Protein AF-A0A645A757-F1 (afdb_monomer)

Foldseek 3Di:
DVVVLVVLVDPVLVVVLVVLLVVLPPPDADPPVVLVVCLQCVLVVLLVLLVVLVVLVVCVVVVVCVVNPQPDDDPVVVVVLNVLSNVLSVLSVVLNVCSNVLALSSLSSVVVSLVSVLVSVVVCVVVVSDDDVVSVVVSVVSSSSSSSSNVSHPNPCPVVVVVVVVVVVVVVVVVVVVPD

Organism: NCBI:txid1076179

Radius of gyration: 20.51 Å; Cα contacts (8 Å, |Δi|>4): 129; chains: 1; bounding box: 44×31×76 Å

Secondary structure (DSSP, 8-state):
-HHHHHHTTSHHHHHHHHHHHHHTTTSPPPPHHHHHHHHHHHHHHHHHHHHHHHHHHHHHHTT-TTTS------HHHHHHHHHHHHHHHHHHHHHHHHHHTT-HHHHHHHHHHHHHHHHHHHHHHHTTSS-HHHHHHHHHHHHHHHHHHGGGS-TTTHHHHHHHHHHHHHHHHHHHTT--

Mean predicted aligned error: 11.24 Å

Nearest PDB structures (foldseek):
  6wwz-assembly1_R  TM=2.623E-01  e=1.150E+00  Homo sapiens
  1few-assembly1_A  TM=1.605E-01  e=4.567E+00  Homo sapiens

pLDDT: mean 76.29, std 15.61, range [36.19, 92.5]

Structure (mmCIF, N/CA/C/O backbone):
data_AF-A0A645A757-F1
#
_entry.id   AF-A0A645A757-F1
#
loop_
_atom_site.group_PDB
_atom_site.id
_atom_site.type_symbol
_atom_site.label_atom_id
_atom_site.label_alt_id
_atom_site.label_comp_id
_atom_site.label_asym_id
_atom_site.label_entity_id
_atom_site.label_seq_id
_atom_site.pdbx_PDB_ins_code
_atom_site.Cartn_x
_atom_site.Cartn_y
_atom_site.Cartn_z
_atom_site.occupancy
_atom_site.B_iso_or_equiv
_atom_site.auth_seq_id
_atom_site.auth_comp_id
_atom_site.auth_asym_id
_atom_site.auth_atom_id
_atom_site.pdbx_PDB_model_num
ATOM 1 N N . MET A 1 1 ? 11.118 2.054 12.828 1.00 61.78 1 MET A N 1
ATOM 2 C CA . MET A 1 1 ? 9.722 1.895 12.356 1.00 61.78 1 MET A CA 1
ATOM 3 C C . MET A 1 1 ? 8.737 2.876 13.000 1.00 61.78 1 MET A C 1
ATOM 5 O O . MET A 1 1 ? 8.127 3.644 12.274 1.00 61.78 1 MET A O 1
ATOM 9 N N . GLN A 1 2 ? 8.590 2.925 14.333 1.00 64.94 2 GLN A N 1
ATOM 10 C CA . GLN A 1 2 ? 7.502 3.688 14.987 1.00 64.94 2 GLN A CA 1
ATOM 11 C C . GLN A 1 2 ? 7.447 5.196 14.660 1.00 64.94 2 GLN A C 1
ATOM 13 O O . GLN A 1 2 ? 6.362 5.736 14.468 1.00 64.94 2 GLN A O 1
ATOM 18 N N . LYS A 1 3 ? 8.596 5.883 14.539 1.00 72.62 3 LYS A N 1
ATOM 19 C CA . LYS A 1 3 ? 8.640 7.304 14.126 1.00 72.62 3 LYS A CA 1
ATOM 20 C C . LYS A 1 3 ? 8.125 7.523 12.696 1.00 72.62 3 LYS A C 1
ATOM 22 O O . LYS A 1 3 ? 7.482 8.530 12.429 1.00 72.62 3 LYS A O 1
ATOM 27 N N . LEU A 1 4 ? 8.386 6.564 11.809 1.00 71.94 4 LEU A N 1
ATOM 28 C CA . LEU A 1 4 ? 7.982 6.589 10.402 1.00 71.94 4 LEU A CA 1
ATOM 29 C C . LEU A 1 4 ? 6.476 6.306 10.279 1.00 71.94 4 LEU A C 1
ATOM 31 O O . LEU A 1 4 ? 5.767 7.006 9.573 1.00 71.94 4 LEU A O 1
ATOM 35 N N . LEU A 1 5 ? 5.955 5.379 11.085 1.00 72.25 5 LEU A N 1
ATOM 36 C CA . LEU A 1 5 ? 4.516 5.131 11.202 1.00 72.25 5 LEU A CA 1
ATOM 37 C C . LEU A 1 5 ? 3.745 6.331 11.778 1.00 72.25 5 LEU A C 1
ATOM 39 O O . LEU A 1 5 ? 2.636 6.629 11.343 1.00 72.25 5 LEU A O 1
ATOM 43 N N . ALA A 1 6 ? 4.336 7.055 12.734 1.00 73.44 6 ALA A N 1
ATOM 44 C CA . ALA A 1 6 ? 3.710 8.235 13.329 1.00 73.44 6 ALA A CA 1
ATOM 45 C C . ALA A 1 6 ? 3.499 9.371 12.313 1.00 73.44 6 ALA A C 1
ATOM 47 O O . ALA A 1 6 ? 2.518 10.109 12.429 1.00 73.44 6 ALA A O 1
ATOM 48 N N . PHE A 1 7 ? 4.363 9.483 11.298 1.00 79.88 7 PHE A N 1
ATOM 49 C CA . PHE A 1 7 ? 4.175 10.422 10.190 1.00 79.88 7 PHE A CA 1
ATOM 50 C C . PHE A 1 7 ? 2.838 10.187 9.474 1.00 79.88 7 PHE A C 1
ATOM 52 O O . PHE A 1 7 ? 2.105 11.139 9.219 1.00 79.88 7 PHE A O 1
ATOM 59 N N . PHE A 1 8 ? 2.447 8.924 9.274 1.00 75.88 8 PHE A N 1
ATOM 60 C CA . PHE A 1 8 ? 1.196 8.585 8.590 1.00 75.88 8 PHE A CA 1
ATOM 61 C C . PHE A 1 8 ? -0.074 8.895 9.390 1.00 75.88 8 PHE A C 1
ATOM 63 O O . PHE A 1 8 ? -1.173 8.873 8.850 1.00 75.88 8 PHE A O 1
ATOM 70 N N . THR A 1 9 ? 0.059 9.250 10.669 1.00 75.75 9 THR A N 1
ATOM 71 C CA . THR A 1 9 ? -1.076 9.666 11.513 1.00 75.75 9 THR A CA 1
ATOM 72 C C . THR A 1 9 ? -1.290 11.175 11.558 1.00 75.75 9 THR A C 1
ATOM 74 O O . THR A 1 9 ? -2.121 11.646 12.337 1.00 75.75 9 THR A O 1
ATOM 77 N N . GLN A 1 10 ? -0.560 11.948 10.749 1.00 84.25 10 GLN A N 1
ATOM 78 C CA . GLN A 1 10 ? -0.760 13.391 10.653 1.00 84.25 10 GLN A CA 1
ATOM 79 C C . GLN A 1 10 ? -2.184 13.748 10.214 1.00 84.25 10 GLN A C 1
ATOM 81 O O . GLN A 1 10 ? -2.844 13.016 9.477 1.00 84.25 10 GLN A O 1
ATOM 86 N N . LYS A 1 11 ? -2.650 14.918 10.665 1.00 82.00 11 LYS A N 1
ATOM 87 C CA . LYS A 1 11 ? -4.005 15.412 10.395 1.00 82.00 11 LYS A CA 1
ATOM 88 C C . LYS A 1 11 ? -4.308 15.491 8.892 1.00 82.00 11 LYS A C 1
ATOM 90 O O . LYS A 1 11 ? -5.403 15.128 8.489 1.00 82.00 11 LYS A O 1
ATOM 95 N N . SER A 1 12 ? -3.324 15.867 8.075 1.00 83.69 12 SER A N 1
ATOM 96 C CA . SER A 1 12 ? -3.430 15.911 6.610 1.00 83.69 12 SER A CA 1
ATOM 97 C C . SER A 1 12 ? -3.855 14.571 6.002 1.00 83.69 12 SER A C 1
ATOM 99 O O . SER A 1 12 ? -4.760 14.532 5.178 1.00 83.69 12 SER A O 1
ATOM 101 N N . ILE A 1 13 ? -3.252 13.465 6.443 1.00 83.56 13 ILE A N 1
ATOM 102 C CA . ILE A 1 13 ? -3.552 12.120 5.931 1.00 83.56 13 ILE A CA 1
ATOM 103 C C . ILE A 1 13 ? -4.926 11.655 6.414 1.00 83.56 13 ILE A C 1
ATOM 105 O O . ILE A 1 13 ? -5.677 11.041 5.658 1.00 83.56 13 ILE A O 1
ATOM 109 N N . GLN A 1 14 ? -5.293 11.994 7.651 1.00 83.81 14 GLN A N 1
ATOM 110 C CA . GLN A 1 14 ? -6.629 11.706 8.174 1.00 83.81 14 GLN A CA 1
ATOM 111 C C . GLN A 1 14 ? -7.711 12.468 7.400 1.00 83.81 14 GLN A C 1
ATOM 113 O O . GLN A 1 14 ? -8.725 11.879 7.030 1.00 83.81 14 GLN A O 1
ATOM 118 N N . ASP A 1 15 ? -7.496 13.752 7.124 1.00 84.62 15 ASP A N 1
ATOM 119 C CA . ASP A 1 15 ? -8.437 14.578 6.368 1.00 84.62 15 ASP A CA 1
ATOM 120 C C . ASP A 1 15 ? -8.549 14.086 4.915 1.00 84.62 15 ASP A C 1
ATOM 122 O O . ASP A 1 15 ? -9.664 13.916 4.418 1.00 84.62 15 ASP A O 1
ATOM 126 N N . LEU A 1 16 ? -7.424 13.721 4.286 1.00 84.81 16 LEU A N 1
ATOM 127 C CA . LEU A 1 16 ? -7.401 13.096 2.960 1.00 84.81 16 LEU A CA 1
ATOM 128 C C . LEU A 1 16 ? -8.195 11.782 2.944 1.00 84.81 16 LEU A C 1
ATOM 130 O O . LEU A 1 16 ? -9.026 11.567 2.066 1.00 84.81 16 LEU A O 1
ATOM 134 N N . SER A 1 17 ? -8.009 10.923 3.952 1.00 83.88 17 SER A N 1
ATOM 135 C CA . SER A 1 17 ? -8.744 9.654 4.050 1.00 83.88 17 SER A CA 1
ATOM 136 C C . SER A 1 17 ? -10.258 9.851 4.171 1.00 83.88 17 SER A C 1
ATOM 138 O O . SER A 1 17 ? -11.025 9.069 3.618 1.00 83.88 17 SER A O 1
ATOM 140 N N . LYS A 1 18 ? -10.710 10.919 4.842 1.00 84.56 18 LYS A N 1
ATOM 141 C CA . LYS A 1 18 ? -12.140 11.236 4.976 1.00 84.56 18 LYS A CA 1
ATOM 142 C C . LYS A 1 18 ? -12.738 11.750 3.673 1.00 84.56 18 LYS A C 1
ATOM 144 O O . LYS A 1 18 ? -13.849 11.347 3.341 1.00 84.56 18 LYS A O 1
ATOM 149 N N . GLN A 1 19 ? -12.013 12.615 2.962 1.00 84.69 19 GLN A N 1
ATOM 150 C CA . GLN A 1 19 ? -12.433 13.125 1.654 1.00 84.69 19 GLN A CA 1
ATOM 151 C C . GLN A 1 19 ? -12.531 11.999 0.626 1.00 84.69 19 GLN A C 1
ATOM 153 O O . GLN A 1 19 ? -13.503 11.922 -0.114 1.00 84.69 19 GLN A O 1
ATOM 158 N N . PHE A 1 20 ? -11.566 11.079 0.610 1.00 80.50 20 PHE A N 1
ATOM 159 C CA . PHE A 1 20 ? -11.647 9.923 -0.280 1.00 80.50 20 PHE A CA 1
ATOM 160 C C . PHE A 1 20 ? -12.720 8.931 0.155 1.00 80.50 20 PHE A C 1
ATOM 162 O O . PHE A 1 20 ? -13.444 8.397 -0.680 1.00 80.50 20 PHE A O 1
ATOM 169 N N . GLY A 1 21 ? -12.890 8.747 1.462 1.00 78.38 21 GLY A N 1
ATOM 170 C CA . GLY A 1 21 ? -13.927 7.889 2.008 1.00 78.38 21 GLY A CA 1
ATOM 171 C C . GLY A 1 21 ? -15.342 8.289 1.595 1.00 78.38 21 GLY A C 1
ATOM 172 O O . GLY A 1 21 ? -16.171 7.406 1.415 1.00 78.38 21 GLY A O 1
ATOM 173 N N . SER A 1 22 ? -15.642 9.580 1.388 1.00 80.06 22 SER A N 1
ATOM 174 C CA . SER A 1 22 ? -16.980 9.984 0.931 1.00 80.06 22 SER A CA 1
ATOM 175 C C . SER A 1 22 ? -17.331 9.475 -0.465 1.00 80.06 22 SER A C 1
ATOM 177 O O . SER A 1 22 ? -18.500 9.192 -0.693 1.00 80.06 22 SER A O 1
ATOM 179 N N . PHE A 1 23 ? -16.353 9.281 -1.356 1.00 82.50 23 PHE A N 1
ATOM 180 C CA . PHE A 1 23 ? -16.605 8.739 -2.699 1.00 82.50 23 PHE A CA 1
ATOM 181 C C . PHE A 1 23 ? -17.026 7.266 -2.681 1.00 82.50 23 PHE A C 1
ATOM 183 O O . PHE A 1 23 ? -17.753 6.822 -3.561 1.00 82.50 23 PHE A O 1
ATOM 190 N N . PHE A 1 24 ? -16.591 6.503 -1.677 1.00 83.25 24 PHE A N 1
ATOM 191 C CA . PHE A 1 24 ? -16.871 5.069 -1.580 1.00 83.25 24 PHE A CA 1
ATOM 192 C C . PHE A 1 24 ? -18.115 4.744 -0.738 1.00 83.25 24 PHE A C 1
ATOM 194 O O . PHE A 1 24 ? -18.464 3.576 -0.598 1.00 83.25 24 PHE A O 1
ATOM 201 N N . ARG A 1 25 ? -18.805 5.753 -0.184 1.00 77.19 25 ARG A N 1
ATOM 202 C CA . ARG A 1 25 ? -20.012 5.557 0.645 1.00 77.19 25 ARG A CA 1
ATOM 203 C C . ARG A 1 25 ? -21.228 5.069 -0.131 1.00 77.19 25 ARG A C 1
ATOM 205 O O . ARG A 1 25 ? -22.109 4.466 0.463 1.00 77.19 25 ARG A O 1
ATOM 212 N N . GLU A 1 26 ? -21.301 5.386 -1.417 1.00 80.81 26 GLU A N 1
ATOM 213 C CA . GLU A 1 26 ? -22.451 5.053 -2.267 1.00 80.81 26 GLU A CA 1
ATOM 214 C C . GLU A 1 26 ? -22.277 3.707 -2.983 1.00 80.81 26 GLU A C 1
ATOM 216 O O . GLU A 1 26 ? -23.197 3.221 -3.637 1.00 80.81 26 GLU A O 1
ATOM 221 N N . LEU A 1 27 ? -21.100 3.085 -2.860 1.00 83.75 27 LEU A N 1
ATOM 222 C CA . LEU A 1 27 ? -20.821 1.791 -3.467 1.00 83.75 27 LEU A CA 1
ATOM 223 C C . LEU A 1 27 ? -21.407 0.644 -2.634 1.00 83.75 27 LEU A C 1
ATOM 225 O O . LEU A 1 27 ? -21.525 0.762 -1.413 1.00 83.75 27 LEU A O 1
ATOM 229 N N . PRO A 1 28 ? -21.752 -0.493 -3.270 1.00 82.75 28 PRO A N 1
ATOM 230 C CA . PRO A 1 28 ? -22.255 -1.659 -2.554 1.00 82.75 28 PRO A CA 1
ATOM 231 C C . PRO A 1 28 ? -21.246 -2.088 -1.490 1.00 82.75 28 PRO A C 1
ATOM 233 O O . PRO A 1 28 ? -20.070 -2.239 -1.794 1.00 82.75 28 PRO A O 1
ATOM 236 N N . HIS A 1 29 ? -21.690 -2.279 -0.250 1.00 86.81 29 HIS A N 1
ATOM 237 C CA . HIS A 1 29 ? -20.819 -2.657 0.865 1.00 86.81 29 HIS A CA 1
ATOM 238 C C . HIS A 1 29 ? -20.665 -4.171 0.984 1.00 86.81 29 HIS A C 1
ATOM 240 O O . HIS A 1 29 ? -21.585 -4.939 0.688 1.00 86.81 29 HIS A O 1
ATOM 246 N N . LEU A 1 30 ? -19.511 -4.607 1.484 1.00 86.25 30 LEU A N 1
ATOM 247 C CA . LEU A 1 30 ? -19.258 -6.020 1.726 1.00 86.25 30 LEU A CA 1
ATOM 248 C C . LEU A 1 30 ? -19.995 -6.487 2.993 1.00 86.25 30 LEU A C 1
ATOM 250 O O . LEU A 1 30 ? -20.100 -5.748 3.981 1.00 86.25 30 LEU A O 1
ATOM 254 N N . PRO A 1 31 ? -20.479 -7.742 3.024 1.00 89.06 31 PRO A N 1
ATOM 255 C CA . PRO A 1 31 ? -21.071 -8.299 4.231 1.00 89.06 31 PRO A CA 1
ATOM 256 C C . PRO A 1 31 ? -20.035 -8.344 5.364 1.00 89.06 31 PRO A C 1
ATOM 258 O O . PRO A 1 31 ? -18.840 -8.556 5.144 1.00 89.06 31 PRO A O 1
ATOM 261 N N . LYS A 1 32 ? -20.499 -8.186 6.611 1.00 86.00 32 LYS A N 1
ATOM 262 C CA . LYS A 1 32 ? -19.638 -8.124 7.811 1.00 86.00 32 LYS A CA 1
ATOM 263 C C . LYS A 1 32 ? -18.675 -9.313 7.934 1.00 86.00 32 LYS A C 1
ATOM 265 O O . LYS A 1 32 ? -17.540 -9.133 8.360 1.00 86.00 32 LYS A O 1
ATOM 270 N N . SER A 1 33 ? -19.116 -10.513 7.555 1.00 86.94 33 SER A N 1
ATOM 271 C CA . SER A 1 33 ? -18.288 -11.724 7.559 1.00 86.94 33 SER A CA 1
ATOM 272 C C . SER A 1 33 ? -17.103 -11.612 6.598 1.00 86.94 33 SER A C 1
ATOM 274 O O . SER A 1 33 ? -15.974 -11.873 7.004 1.00 86.94 33 SER A O 1
ATOM 276 N N . ALA A 1 34 ? -17.339 -11.160 5.362 1.00 87.75 34 ALA A N 1
ATOM 277 C CA . ALA A 1 34 ? -16.287 -10.964 4.370 1.00 87.75 34 ALA A CA 1
ATOM 278 C C . ALA A 1 34 ? -15.297 -9.884 4.818 1.00 87.75 34 ALA A C 1
ATOM 280 O O . ALA A 1 34 ? -14.093 -10.121 4.783 1.00 87.75 34 ALA A O 1
ATOM 281 N N . ARG A 1 35 ? -15.786 -8.743 5.326 1.00 88.00 35 ARG A N 1
ATOM 282 C CA . ARG A 1 35 ? -14.917 -7.684 5.869 1.00 88.00 35 ARG A CA 1
ATOM 283 C C . ARG A 1 35 ? -13.988 -8.192 6.959 1.00 88.00 35 ARG A C 1
ATOM 285 O O . ARG A 1 35 ? -12.793 -7.927 6.912 1.00 88.00 35 ARG A O 1
ATOM 292 N N . LYS A 1 36 ? -14.520 -8.950 7.918 1.00 87.25 36 LYS A N 1
ATOM 293 C CA . LYS A 1 36 ? -13.725 -9.492 9.020 1.00 87.25 36 LYS A CA 1
ATOM 294 C C . LYS A 1 36 ? -12.648 -10.457 8.522 1.00 87.25 36 LYS A C 1
ATOM 296 O O . LYS A 1 36 ? -11.492 -10.309 8.903 1.00 87.25 36 LYS A O 1
ATOM 301 N N . VAL A 1 37 ? -13.008 -11.387 7.632 1.00 90.56 37 VAL A N 1
ATOM 302 C CA . VAL A 1 37 ? -12.054 -12.341 7.038 1.00 90.56 37 VAL A CA 1
ATOM 303 C C . VAL A 1 37 ? -10.965 -11.608 6.254 1.00 90.56 37 VAL A C 1
ATOM 305 O O . VAL A 1 37 ? -9.784 -11.887 6.440 1.00 90.56 37 VAL A O 1
ATOM 308 N N . LEU A 1 38 ? -11.336 -10.632 5.421 1.00 89.19 38 LEU A N 1
ATOM 309 C CA . LEU A 1 38 ? -10.369 -9.835 4.668 1.00 89.19 38 LEU A CA 1
ATOM 310 C C . LEU A 1 38 ? -9.468 -9.010 5.596 1.00 89.19 38 LEU A C 1
ATOM 312 O O . LEU A 1 38 ? -8.269 -8.948 5.354 1.00 89.19 38 LEU A O 1
ATOM 316 N N . ALA A 1 39 ? -10.005 -8.414 6.664 1.00 88.62 39 ALA A N 1
ATOM 317 C CA . ALA A 1 39 ? -9.218 -7.659 7.639 1.00 88.62 39 ALA A CA 1
ATOM 318 C C . ALA A 1 39 ? -8.225 -8.553 8.398 1.00 88.62 39 ALA A C 1
ATOM 320 O O . ALA A 1 39 ? -7.101 -8.129 8.667 1.00 88.62 39 ALA A O 1
ATOM 321 N N . ASP A 1 40 ? -8.620 -9.790 8.711 1.00 90.25 40 ASP A N 1
ATOM 322 C CA . ASP A 1 40 ? -7.758 -10.780 9.361 1.00 90.25 40 ASP A CA 1
ATOM 323 C C . ASP A 1 40 ? -6.649 -11.278 8.413 1.00 90.25 40 ASP A C 1
ATOM 325 O O . ASP A 1 40 ? -5.523 -11.520 8.853 1.00 90.25 40 ASP A O 1
ATOM 329 N N . LEU A 1 41 ? -6.930 -11.371 7.106 1.00 92.00 41 LEU A N 1
ATOM 330 C CA . LEU A 1 41 ? -5.957 -11.764 6.079 1.00 92.00 41 LEU A CA 1
ATOM 331 C C . LEU A 1 41 ? -5.055 -10.614 5.601 1.00 92.00 41 LEU A C 1
ATOM 333 O O . LEU A 1 41 ? -3.930 -10.860 5.162 1.00 92.00 41 LEU A O 1
ATOM 337 N N . LEU A 1 42 ? -5.514 -9.365 5.704 1.00 90.94 42 LEU A N 1
ATOM 338 C CA . LEU A 1 42 ? -4.812 -8.167 5.237 1.00 90.94 42 LEU A CA 1
ATOM 339 C C . LEU A 1 42 ? -3.334 -8.088 5.657 1.00 90.94 42 LEU A C 1
ATOM 341 O O . LEU A 1 42 ? -2.504 -7.856 4.777 1.00 90.94 42 LEU A O 1
ATOM 345 N N . PRO A 1 43 ? -2.945 -8.296 6.934 1.00 91.06 43 PRO A N 1
ATOM 346 C CA . PRO A 1 43 ? -1.532 -8.271 7.308 1.00 91.06 43 PRO A CA 1
ATOM 347 C C . PRO A 1 43 ? -0.706 -9.297 6.521 1.00 91.06 43 PRO A C 1
ATOM 349 O O . PRO A 1 43 ? 0.393 -8.982 6.073 1.00 91.06 43 PRO A O 1
ATOM 352 N N . TYR A 1 44 ? -1.227 -10.499 6.284 1.00 92.50 44 TYR A N 1
ATOM 353 C CA . TYR A 1 44 ? -0.502 -11.527 5.536 1.00 92.50 44 TYR A CA 1
ATOM 354 C C . TYR A 1 44 ? -0.347 -11.154 4.063 1.00 92.50 44 TYR A C 1
ATOM 356 O O . TYR A 1 44 ? 0.745 -11.309 3.522 1.00 92.50 44 TYR A O 1
ATOM 364 N N . PHE A 1 45 ? -1.383 -10.586 3.437 1.00 90.56 45 PHE A N 1
ATOM 365 C CA . PHE A 1 45 ? -1.267 -10.053 2.077 1.00 90.56 45 PHE A CA 1
ATOM 366 C C . PHE A 1 45 ? -0.169 -8.994 1.987 1.00 90.56 45 PHE A C 1
ATOM 368 O O . PHE A 1 45 ? 0.698 -9.071 1.124 1.00 90.56 45 PHE A O 1
ATOM 375 N N . VAL A 1 46 ? -0.157 -8.046 2.923 1.00 91.06 46 VAL A N 1
ATOM 376 C CA . VAL A 1 46 ? 0.840 -6.970 2.987 1.00 91.06 46 VAL A CA 1
ATOM 377 C C . VAL A 1 46 ? 2.256 -7.523 3.146 1.00 91.06 46 VAL A C 1
ATOM 379 O O . VAL A 1 46 ? 3.180 -7.056 2.483 1.00 91.06 46 VAL A O 1
ATOM 382 N N . PHE A 1 47 ? 2.432 -8.549 3.978 1.00 91.81 47 PHE A N 1
ATOM 383 C CA . PHE A 1 47 ? 3.718 -9.218 4.153 1.00 91.81 47 PHE A CA 1
ATOM 384 C C . PHE A 1 47 ? 4.182 -9.941 2.883 1.00 91.81 47 PHE A C 1
ATOM 386 O O . PHE A 1 47 ? 5.328 -9.778 2.466 1.00 91.81 47 PHE A O 1
ATOM 393 N N . VAL A 1 48 ? 3.287 -10.693 2.236 1.00 91.62 48 VAL A N 1
ATOM 394 C CA . VAL A 1 48 ? 3.581 -11.380 0.970 1.00 91.62 48 VAL A CA 1
ATOM 395 C C . VAL A 1 48 ? 3.954 -10.369 -0.111 1.00 91.62 48 VAL A C 1
ATOM 397 O O . VAL A 1 48 ? 4.970 -10.548 -0.779 1.00 91.62 48 VAL A O 1
ATOM 400 N N . PHE A 1 49 ? 3.207 -9.270 -0.242 1.00 89.38 49 PHE A N 1
ATOM 401 C CA . PHE A 1 49 ? 3.554 -8.208 -1.183 1.00 89.38 49 PHE A CA 1
ATOM 402 C C . PHE A 1 49 ? 4.928 -7.617 -0.881 1.00 89.38 49 PHE A C 1
ATOM 404 O O . PHE A 1 49 ? 5.737 -7.498 -1.795 1.00 89.38 49 PHE A O 1
ATOM 411 N N . ALA A 1 50 ? 5.248 -7.325 0.382 1.00 90.38 50 ALA A N 1
ATOM 412 C CA . ALA A 1 50 ? 6.571 -6.828 0.754 1.00 90.38 50 ALA A CA 1
ATOM 413 C C . ALA A 1 50 ? 7.703 -7.767 0.299 1.00 90.38 50 ALA A C 1
ATOM 415 O O . ALA A 1 50 ? 8.702 -7.303 -0.252 1.00 90.38 50 ALA A O 1
ATOM 416 N N . ILE A 1 51 ? 7.530 -9.083 0.473 1.00 90.12 51 ILE A N 1
ATOM 417 C CA . ILE A 1 51 ? 8.491 -10.087 -0.003 1.00 90.12 51 ILE A CA 1
ATOM 418 C C . ILE A 1 51 ? 8.586 -10.073 -1.527 1.00 90.12 51 ILE A C 1
ATOM 420 O O . ILE A 1 51 ? 9.696 -10.110 -2.052 1.00 90.12 51 ILE A O 1
ATOM 424 N N . ILE A 1 52 ? 7.463 -9.998 -2.245 1.00 87.44 52 ILE A N 1
ATOM 425 C CA . ILE A 1 52 ? 7.456 -9.938 -3.713 1.00 87.44 52 ILE A CA 1
ATOM 426 C C . ILE A 1 52 ? 8.238 -8.710 -4.194 1.00 87.44 52 ILE A C 1
ATOM 428 O O . ILE A 1 52 ? 9.160 -8.859 -4.995 1.00 87.44 52 ILE A O 1
ATOM 432 N N . PHE A 1 53 ? 7.946 -7.519 -3.661 1.00 85.25 53 PHE A N 1
ATOM 433 C CA . PHE A 1 53 ? 8.657 -6.288 -4.023 1.00 85.25 53 PHE A CA 1
ATOM 434 C C . PHE A 1 53 ? 10.166 -6.401 -3.741 1.00 85.25 53 PHE A C 1
ATOM 436 O O . PHE A 1 53 ? 10.979 -6.116 -4.620 1.00 85.25 53 PHE A O 1
ATOM 443 N N . LEU A 1 54 ? 10.570 -6.915 -2.574 1.00 87.69 54 LEU A N 1
ATOM 444 C CA . LEU A 1 54 ? 11.991 -7.134 -2.265 1.00 87.69 54 LEU A CA 1
ATOM 445 C C . LEU A 1 54 ? 12.648 -8.182 -3.173 1.00 87.69 54 LEU A C 1
ATOM 447 O O . LEU A 1 54 ? 13.791 -8.006 -3.593 1.00 87.69 54 LEU A O 1
ATOM 451 N N . SER A 1 55 ? 11.931 -9.254 -3.507 1.00 83.62 55 SER A N 1
ATOM 452 C CA . SER A 1 55 ? 12.444 -10.331 -4.358 1.00 83.62 55 SER A CA 1
ATOM 453 C C . SER A 1 55 ? 12.668 -9.844 -5.785 1.00 83.62 55 SER A C 1
ATOM 455 O O . SER A 1 55 ? 13.698 -10.153 -6.376 1.00 83.62 55 SER A O 1
ATOM 457 N N . THR A 1 56 ? 11.758 -9.026 -6.327 1.00 76.38 56 THR A N 1
ATOM 458 C CA . THR A 1 56 ? 11.944 -8.427 -7.661 1.00 76.38 56 THR A CA 1
ATOM 459 C C . THR A 1 56 ? 13.211 -7.577 -7.736 1.00 76.38 56 THR A C 1
ATOM 461 O O . THR A 1 56 ? 13.946 -7.664 -8.719 1.00 76.38 56 THR A O 1
ATOM 464 N N . PHE A 1 57 ? 13.526 -6.834 -6.672 1.00 77.31 57 PHE A N 1
ATOM 465 C CA . PHE A 1 57 ? 14.773 -6.085 -6.572 1.00 77.31 57 PHE A CA 1
ATOM 466 C C . PHE A 1 57 ? 16.004 -6.999 -6.455 1.00 77.31 57 PHE A C 1
ATOM 468 O O . PHE A 1 57 ? 17.000 -6.787 -7.144 1.00 77.31 57 PHE A O 1
ATOM 475 N N . ALA A 1 58 ? 15.941 -8.049 -5.631 1.00 80.31 58 ALA A N 1
ATOM 476 C CA . ALA A 1 58 ? 17.043 -9.001 -5.485 1.00 80.31 58 ALA A CA 1
ATOM 477 C C . ALA A 1 58 ? 17.367 -9.719 -6.809 1.00 80.31 58 ALA A C 1
ATOM 479 O O . ALA A 1 58 ? 18.529 -9.795 -7.205 1.00 80.31 58 ALA A O 1
ATOM 480 N N . PHE A 1 59 ? 16.350 -10.184 -7.540 1.00 75.81 59 PHE A N 1
ATOM 481 C CA . PHE A 1 59 ? 16.538 -10.795 -8.859 1.00 75.81 59 PHE A CA 1
ATOM 482 C C . PHE A 1 59 ? 17.113 -9.816 -9.885 1.00 75.81 59 PHE A C 1
ATOM 484 O O . PHE A 1 59 ? 17.938 -10.205 -10.714 1.00 75.81 59 PHE A O 1
ATOM 491 N N . ALA A 1 60 ? 16.723 -8.544 -9.803 1.00 71.50 60 ALA A N 1
ATOM 492 C CA . ALA A 1 60 ? 17.289 -7.498 -10.635 1.00 71.50 60 ALA A CA 1
ATOM 493 C C . ALA A 1 60 ? 18.788 -7.270 -10.364 1.00 71.50 60 ALA A C 1
ATOM 495 O O . ALA A 1 60 ? 19.563 -7.181 -11.317 1.00 71.50 60 ALA A O 1
ATOM 496 N N . LEU A 1 61 ? 19.213 -7.245 -9.093 1.00 73.69 61 LEU A N 1
ATOM 497 C CA . LEU A 1 61 ? 20.630 -7.121 -8.718 1.00 73.69 61 LEU A CA 1
ATOM 498 C C . LEU A 1 61 ? 21.480 -8.300 -9.202 1.00 73.69 61 LEU A C 1
ATOM 500 O O . LEU A 1 61 ? 22.621 -8.109 -9.612 1.00 73.69 61 LEU A O 1
ATOM 504 N N . LEU A 1 62 ? 20.923 -9.512 -9.187 1.00 76.94 62 LEU A N 1
ATOM 505 C CA . LEU A 1 62 ? 21.606 -10.724 -9.648 1.00 76.94 62 LEU A CA 1
ATOM 506 C C . LEU A 1 62 ? 21.690 -10.833 -11.179 1.00 76.94 62 LEU A C 1
ATOM 508 O O . LEU A 1 62 ? 22.177 -11.834 -11.698 1.00 76.94 62 LEU A O 1
ATOM 512 N N . GLY A 1 63 ? 21.203 -9.835 -11.923 1.00 66.06 63 GLY A N 1
ATOM 513 C CA . GLY A 1 63 ? 21.267 -9.841 -13.381 1.00 66.06 63 GLY A CA 1
ATOM 514 C C . GLY A 1 63 ? 20.429 -10.951 -14.019 1.00 66.06 63 GLY A C 1
ATOM 515 O O . GLY A 1 63 ? 20.660 -11.294 -15.179 1.00 66.06 63 GLY A O 1
ATOM 516 N N . LEU A 1 64 ? 19.433 -11.490 -13.301 1.00 65.12 64 LEU A N 1
ATOM 517 C CA . LEU A 1 64 ? 18.460 -12.462 -13.810 1.00 65.12 64 LEU A CA 1
ATOM 518 C C . LEU A 1 64 ? 17.457 -11.743 -14.726 1.00 65.12 64 LEU A C 1
ATOM 520 O O . LEU A 1 64 ? 16.261 -11.643 -14.450 1.00 65.12 64 LEU A O 1
ATOM 524 N N . LYS A 1 65 ? 17.974 -11.227 -15.849 1.00 54.25 65 LYS A N 1
ATOM 525 C CA . LYS A 1 65 ? 17.254 -10.423 -16.849 1.00 54.25 65 LYS A CA 1
ATOM 526 C C . LYS A 1 65 ? 16.018 -11.144 -17.391 1.00 54.25 65 LYS A C 1
ATOM 528 O O . LYS A 1 65 ? 15.056 -10.482 -17.756 1.00 54.25 65 LYS A O 1
ATOM 533 N N . HIS A 1 66 ? 16.016 -12.480 -17.374 1.00 53.12 66 HIS A N 1
ATOM 534 C CA . HIS A 1 66 ? 14.913 -13.327 -17.836 1.00 53.12 66 HIS A CA 1
ATOM 535 C C . HIS A 1 66 ? 13.684 -13.350 -16.916 1.00 53.12 66 HIS A C 1
ATOM 537 O O . HIS A 1 66 ? 12.582 -13.567 -17.408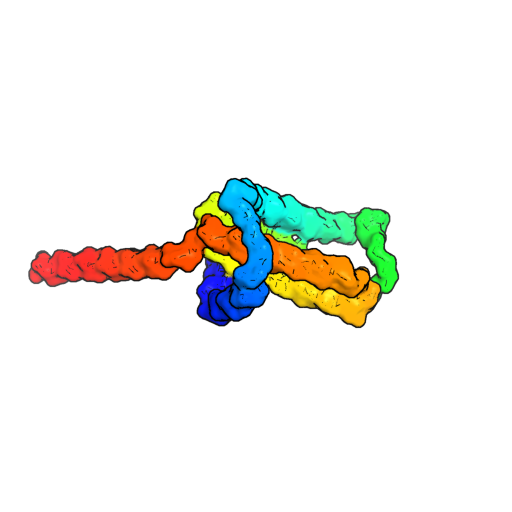 1.00 53.12 66 HIS A O 1
ATOM 543 N N . PHE A 1 67 ? 13.833 -13.073 -15.616 1.00 49.62 67 PHE A N 1
ATOM 544 C CA . PHE A 1 67 ? 12.701 -13.052 -14.676 1.00 49.62 67 PHE A CA 1
ATOM 545 C C . PHE A 1 67 ? 12.004 -11.681 -14.622 1.00 49.62 67 PHE A C 1
ATOM 547 O O . PHE A 1 67 ? 10.846 -11.573 -14.233 1.00 49.62 67 PHE A O 1
ATOM 554 N N . VAL A 1 68 ? 12.704 -10.624 -15.051 1.00 51.88 68 VAL A N 1
ATOM 555 C CA . VAL A 1 68 ? 12.260 -9.219 -14.986 1.00 51.88 68 VAL A CA 1
ATOM 556 C C . VAL A 1 68 ? 11.938 -8.671 -16.385 1.00 51.88 68 VAL A C 1
ATOM 558 O O . VAL A 1 68 ? 12.040 -7.468 -16.617 1.00 51.88 68 VAL A O 1
ATOM 561 N N . PHE A 1 69 ? 11.574 -9.533 -17.348 1.00 46.72 69 PHE A N 1
ATOM 562 C CA . PHE A 1 69 ? 11.278 -9.131 -18.732 1.00 46.72 69 PHE A CA 1
ATOM 563 C C . PHE A 1 69 ? 10.014 -8.255 -18.811 1.00 46.72 69 PHE A C 1
ATOM 565 O O . PHE A 1 69 ? 8.919 -8.694 -19.154 1.00 46.72 69 PHE A O 1
ATOM 572 N N . ARG A 1 70 ? 10.187 -6.965 -18.523 1.00 55.00 70 ARG A N 1
ATOM 573 C CA . ARG A 1 70 ? 9.302 -5.879 -18.931 1.00 55.00 70 ARG A CA 1
ATOM 574 C C . ARG A 1 70 ? 10.058 -5.065 -19.976 1.00 55.00 70 ARG A C 1
ATOM 576 O O . ARG A 1 70 ? 11.129 -4.514 -19.716 1.00 55.00 70 ARG A O 1
ATOM 583 N N . TRP A 1 71 ? 9.531 -5.136 -21.191 1.00 46.22 71 TRP A N 1
ATOM 584 C CA . TRP A 1 71 ? 10.155 -4.729 -22.443 1.00 46.22 71 TRP A CA 1
ATOM 585 C C . TRP A 1 71 ? 10.555 -3.240 -22.434 1.00 46.22 71 TRP A C 1
ATOM 587 O O . TRP A 1 71 ? 9.745 -2.385 -22.097 1.00 46.22 71 TRP A O 1
ATOM 597 N N . GLY A 1 72 ? 11.802 -2.945 -22.827 1.00 50.41 72 GLY A N 1
ATOM 598 C CA . GLY A 1 72 ? 12.179 -1.673 -23.465 1.00 50.41 72 GLY A CA 1
ATOM 599 C C . GLY A 1 72 ? 12.140 -0.379 -22.641 1.00 50.41 72 GLY A C 1
ATOM 600 O O . GLY A 1 72 ? 11.622 0.615 -23.136 1.00 50.41 72 GLY A O 1
ATOM 601 N N . VAL A 1 73 ? 12.714 -0.337 -21.431 1.00 53.72 73 VAL A N 1
ATOM 602 C CA . VAL A 1 73 ? 12.766 0.904 -20.622 1.00 53.72 73 VAL A CA 1
ATOM 603 C C . VAL A 1 73 ? 14.186 1.454 -20.504 1.00 53.72 73 VAL A C 1
ATOM 605 O O . VAL A 1 73 ? 15.112 0.695 -20.228 1.00 53.72 73 VAL A O 1
ATOM 608 N N . PHE A 1 74 ? 14.328 2.777 -20.653 1.00 55.62 74 PHE A N 1
ATOM 609 C CA . PHE A 1 74 ? 15.531 3.558 -20.337 1.00 55.62 74 PHE A CA 1
ATOM 610 C C . PHE A 1 74 ? 16.062 3.203 -18.927 1.00 55.62 74 PHE A C 1
ATOM 612 O O . PHE A 1 74 ? 15.343 3.335 -17.933 1.00 55.62 74 PHE A O 1
ATOM 619 N N . GLU A 1 75 ? 17.329 2.787 -18.836 1.00 61.56 75 GLU A N 1
ATOM 620 C CA . GLU A 1 75 ? 18.007 2.321 -17.608 1.00 61.56 75 GLU A CA 1
ATOM 621 C C . GLU A 1 75 ? 17.888 3.255 -16.373 1.00 61.56 75 GLU A C 1
ATOM 623 O O . GLU A 1 75 ? 17.637 2.753 -15.276 1.00 61.56 75 GLU A O 1
ATOM 628 N N . PRO A 1 76 ? 17.962 4.599 -16.482 1.00 66.00 76 PRO A N 1
ATOM 629 C CA . PRO A 1 76 ? 17.886 5.483 -15.312 1.00 66.00 76 PRO A CA 1
ATOM 630 C C . PRO A 1 76 ? 16.524 5.473 -14.601 1.00 66.00 76 PRO A C 1
ATOM 632 O O . PRO A 1 76 ? 16.457 5.523 -13.372 1.00 66.00 76 PRO A O 1
ATOM 635 N N . PHE A 1 77 ? 15.421 5.375 -15.354 1.00 70.50 77 PHE A N 1
ATOM 636 C CA . PHE A 1 77 ? 14.070 5.359 -14.772 1.00 70.50 77 PHE A CA 1
ATOM 637 C C . PHE A 1 77 ? 13.793 4.062 -14.009 1.00 70.50 77 PHE A C 1
ATOM 639 O O . PHE A 1 77 ? 13.016 4.047 -13.053 1.00 70.50 77 PHE A O 1
ATOM 646 N N . ARG A 1 78 ? 14.473 2.979 -14.395 1.00 72.75 78 ARG A N 1
ATOM 647 C CA . ARG A 1 78 ? 14.368 1.677 -13.742 1.00 72.75 78 ARG A CA 1
ATOM 648 C C . ARG A 1 78 ? 14.924 1.713 -12.316 1.00 72.75 78 ARG A C 1
ATOM 650 O O . ARG A 1 78 ? 14.274 1.203 -11.409 1.00 72.75 78 ARG A O 1
ATOM 657 N N . LEU A 1 79 ? 16.053 2.392 -12.098 1.00 75.38 79 LEU A N 1
ATOM 658 C CA . LEU A 1 79 ? 16.639 2.564 -10.763 1.00 75.38 79 LEU A CA 1
ATOM 659 C C . LEU A 1 79 ? 15.733 3.381 -9.832 1.00 75.38 79 LEU A C 1
ATOM 661 O O . LEU A 1 79 ? 15.544 3.004 -8.676 1.00 75.38 79 LEU A O 1
ATOM 665 N N . LEU A 1 80 ? 15.128 4.463 -10.339 1.00 81.00 80 LEU A N 1
ATOM 666 C CA . LEU A 1 80 ? 14.174 5.263 -9.565 1.00 81.00 80 LEU A CA 1
ATOM 667 C C . LEU A 1 80 ? 12.938 4.440 -9.182 1.00 81.00 80 LEU A C 1
ATOM 669 O O . LEU A 1 80 ? 12.536 4.437 -8.019 1.00 81.00 80 LEU A O 1
ATOM 673 N N . SER A 1 81 ? 12.368 3.706 -10.142 1.00 79.31 81 SER A N 1
ATOM 674 C CA . SER A 1 81 ? 11.231 2.812 -9.904 1.00 79.31 81 SER A CA 1
ATOM 675 C C . SER A 1 81 ? 11.541 1.786 -8.813 1.00 79.31 81 SER A C 1
ATOM 677 O O . SER A 1 81 ? 10.752 1.627 -7.884 1.00 79.31 81 SER A O 1
ATOM 679 N N . TRP A 1 82 ? 12.702 1.130 -8.881 1.00 81.00 82 TRP A N 1
ATOM 680 C CA . TRP A 1 82 ? 13.122 0.161 -7.869 1.00 81.00 82 TRP A CA 1
ATOM 681 C C . TRP A 1 82 ? 13.350 0.789 -6.496 1.00 81.00 82 TRP A C 1
ATOM 683 O O . TRP A 1 82 ? 12.979 0.196 -5.487 1.00 81.00 82 TRP A O 1
ATOM 693 N N . GLY A 1 83 ? 13.904 2.003 -6.439 1.00 85.38 83 GLY A N 1
ATOM 694 C CA . GLY A 1 83 ? 14.027 2.743 -5.184 1.00 85.38 83 GLY A CA 1
ATOM 695 C C . GLY A 1 83 ? 12.668 2.971 -4.513 1.00 85.38 83 GLY A C 1
ATOM 696 O O . GLY A 1 83 ? 12.533 2.788 -3.302 1.00 85.38 83 GLY A O 1
ATOM 697 N N . ILE A 1 84 ? 11.640 3.298 -5.303 1.00 88.56 84 ILE A N 1
ATOM 698 C CA . ILE A 1 84 ? 10.267 3.449 -4.804 1.00 88.56 84 ILE A CA 1
ATOM 699 C C . ILE A 1 84 ? 9.680 2.090 -4.388 1.00 88.56 84 ILE A C 1
ATOM 701 O O . ILE A 1 84 ? 9.029 2.015 -3.349 1.00 88.56 84 ILE A O 1
ATOM 705 N N . ASP A 1 85 ? 9.938 1.012 -5.132 1.00 87.31 85 ASP A N 1
ATOM 706 C CA . ASP A 1 85 ? 9.481 -0.345 -4.789 1.00 87.31 85 ASP A CA 1
ATOM 707 C C . ASP A 1 85 ? 10.057 -0.834 -3.452 1.00 87.31 85 ASP A C 1
ATOM 709 O O . ASP A 1 85 ? 9.333 -1.387 -2.622 1.00 87.31 85 ASP A O 1
ATOM 713 N N . ILE A 1 86 ? 11.339 -0.560 -3.192 1.00 89.75 86 ILE A N 1
ATOM 714 C CA . ILE A 1 86 ? 11.971 -0.841 -1.897 1.00 89.75 86 ILE A CA 1
ATOM 715 C C . ILE A 1 86 ? 11.290 -0.030 -0.792 1.00 89.75 86 ILE A C 1
ATOM 717 O O . ILE A 1 86 ? 10.975 -0.573 0.266 1.00 89.75 86 ILE A O 1
ATOM 721 N N . LEU A 1 87 ? 11.027 1.259 -1.028 1.00 91.06 87 LEU A N 1
ATOM 722 C CA . LEU A 1 87 ? 10.340 2.105 -0.054 1.00 91.06 87 LEU A CA 1
ATOM 723 C C . LEU A 1 87 ? 8.934 1.571 0.262 1.00 91.06 87 LEU A C 1
ATOM 725 O O . LEU A 1 87 ? 8.572 1.467 1.433 1.00 91.06 87 LEU A O 1
ATOM 729 N N . ILE A 1 88 ? 8.170 1.178 -0.760 1.00 91.25 88 ILE A N 1
ATOM 730 C CA . ILE A 1 88 ? 6.847 0.552 -0.622 1.00 91.25 88 ILE A CA 1
ATOM 731 C C . ILE A 1 88 ? 6.943 -0.743 0.191 1.00 91.25 88 ILE A C 1
ATOM 733 O O . ILE A 1 88 ? 6.180 -0.929 1.140 1.00 91.25 88 ILE A O 1
ATOM 737 N N . ALA A 1 89 ? 7.907 -1.612 -0.115 1.00 91.12 89 ALA A N 1
ATOM 738 C CA . ALA A 1 89 ? 8.103 -2.857 0.618 1.00 91.12 89 ALA A CA 1
ATOM 739 C C . ALA A 1 89 ? 8.406 -2.606 2.100 1.00 91.12 89 ALA A C 1
ATOM 741 O O . ALA A 1 89 ? 7.798 -3.222 2.975 1.00 91.12 89 ALA A O 1
ATOM 742 N N . LEU A 1 90 ? 9.301 -1.660 2.397 1.00 90.94 90 LEU A N 1
ATOM 743 C CA . LEU A 1 90 ? 9.637 -1.279 3.769 1.00 90.94 90 LEU A CA 1
ATOM 744 C C . LEU A 1 90 ? 8.420 -0.737 4.525 1.00 90.94 90 LEU A C 1
ATOM 746 O O . LEU A 1 90 ? 8.246 -1.047 5.706 1.00 90.94 90 LEU A O 1
ATOM 750 N N . LEU A 1 91 ? 7.563 0.038 3.858 1.00 91.12 91 LEU A N 1
ATOM 751 C CA . LEU A 1 91 ? 6.313 0.529 4.434 1.00 91.12 91 LEU A CA 1
ATOM 752 C C . LEU A 1 91 ? 5.318 -0.601 4.709 1.00 91.12 91 LEU A C 1
ATOM 754 O O . LEU A 1 91 ? 4.705 -0.616 5.776 1.00 91.12 91 LEU A O 1
ATOM 758 N N . PHE A 1 92 ? 5.207 -1.581 3.813 1.00 91.00 92 PHE A N 1
ATOM 759 C CA . PHE A 1 92 ? 4.397 -2.777 4.040 1.00 91.00 92 PHE A CA 1
ATOM 760 C C . PHE A 1 92 ? 4.905 -3.611 5.221 1.00 91.00 92 PHE A C 1
ATOM 762 O O . PHE A 1 92 ? 4.124 -3.957 6.110 1.00 91.00 92 PHE A O 1
ATOM 769 N N . LEU A 1 93 ? 6.214 -3.851 5.307 1.00 90.94 93 LEU A N 1
ATOM 770 C CA . LEU A 1 93 ? 6.841 -4.503 6.463 1.00 90.94 93 LEU A CA 1
ATOM 771 C C . LEU A 1 93 ? 6.584 -3.732 7.765 1.00 90.94 93 LEU A C 1
ATOM 773 O O . LEU A 1 93 ? 6.278 -4.335 8.792 1.00 90.94 93 LEU A O 1
ATOM 777 N N . ALA A 1 94 ? 6.664 -2.399 7.731 1.00 88.69 94 ALA A N 1
ATOM 778 C CA . ALA A 1 94 ? 6.366 -1.557 8.886 1.00 88.69 94 ALA A CA 1
ATOM 779 C C . ALA A 1 94 ? 4.889 -1.640 9.303 1.00 88.69 94 ALA A C 1
ATOM 781 O O . ALA A 1 94 ? 4.580 -1.627 10.496 1.00 88.69 94 ALA A O 1
ATOM 782 N N . ALA A 1 95 ? 3.978 -1.710 8.331 1.00 89.50 95 ALA A N 1
ATOM 783 C CA . ALA A 1 95 ? 2.545 -1.779 8.573 1.00 89.50 95 ALA A CA 1
ATOM 784 C C . ALA A 1 95 ? 2.109 -3.152 9.109 1.00 89.50 95 ALA A C 1
ATOM 786 O O . ALA A 1 95 ? 1.159 -3.207 9.888 1.00 89.50 95 ALA A O 1
ATOM 787 N N . PHE A 1 96 ? 2.809 -4.239 8.757 1.00 90.44 96 PHE A N 1
ATOM 788 C CA . PHE A 1 96 ? 2.450 -5.62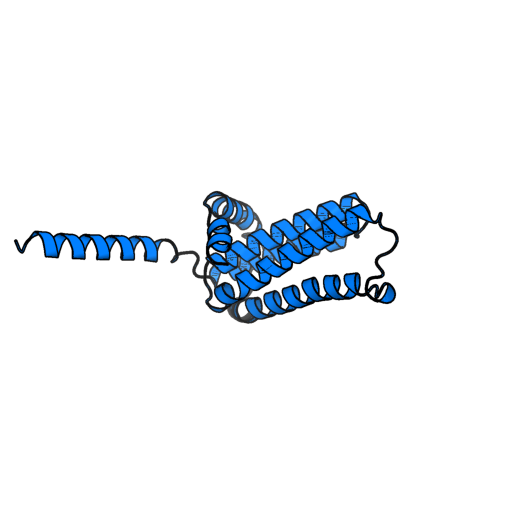0 9.109 1.00 90.44 96 PHE A CA 1
ATOM 789 C C . PHE A 1 96 ? 2.093 -5.812 10.587 1.00 90.44 96 PHE A C 1
ATOM 791 O O . PHE A 1 96 ? 1.000 -6.277 10.916 1.00 90.44 96 PHE A O 1
ATOM 798 N N . GLU A 1 97 ? 3.000 -5.431 11.492 1.00 87.75 97 GLU A N 1
ATOM 799 C CA . GLU A 1 97 ? 2.802 -5.653 12.926 1.00 87.75 97 GLU A CA 1
ATOM 800 C C . GLU A 1 97 ? 1.591 -4.874 13.455 1.00 87.75 97 GLU A C 1
ATOM 802 O O . GLU A 1 97 ? 0.809 -5.394 14.253 1.00 87.75 97 GLU A O 1
ATOM 807 N N . SER A 1 98 ? 1.411 -3.642 12.980 1.00 86.88 98 SER A N 1
ATOM 808 C CA . SER A 1 98 ? 0.319 -2.772 13.412 1.00 86.88 98 SER A CA 1
ATOM 809 C C . SER A 1 98 ? -1.038 -3.216 12.851 1.00 86.88 98 SER A C 1
ATOM 811 O O . SER A 1 98 ? -2.045 -3.203 13.560 1.00 86.88 98 SER A O 1
ATOM 813 N N . LEU A 1 99 ? -1.064 -3.707 11.609 1.00 88.12 99 LEU A N 1
ATOM 814 C CA . LEU A 1 99 ? -2.255 -4.289 10.987 1.00 88.12 99 LEU A CA 1
ATOM 815 C C . LEU A 1 99 ? -2.691 -5.569 11.691 1.00 88.12 99 LEU A C 1
ATOM 817 O O . LEU A 1 99 ? -3.877 -5.747 11.953 1.00 88.12 99 LEU A O 1
ATOM 821 N N . ARG A 1 100 ? -1.736 -6.427 12.073 1.00 88.50 100 ARG A N 1
ATOM 822 C CA . ARG A 1 100 ? -2.020 -7.647 12.841 1.00 88.50 100 ARG A CA 1
ATOM 823 C C . ARG A 1 100 ? -2.660 -7.334 14.196 1.00 88.50 100 ARG A C 1
ATOM 825 O O . ARG A 1 100 ? -3.481 -8.103 14.683 1.00 88.50 100 ARG A O 1
ATOM 832 N N . ARG A 1 101 ? -2.307 -6.192 14.796 1.00 87.00 101 ARG A N 1
ATOM 833 C CA . ARG A 1 101 ? -2.905 -5.669 16.038 1.00 87.00 101 ARG A CA 1
ATOM 834 C C . ARG A 1 101 ? -4.204 -4.876 15.807 1.00 87.00 101 ARG A C 1
ATOM 836 O O . ARG A 1 101 ? -4.765 -4.358 16.769 1.00 87.00 101 ARG A O 1
ATOM 843 N N . LYS A 1 102 ? -4.686 -4.773 14.561 1.00 86.56 102 LYS A N 1
ATOM 844 C CA . LYS A 1 102 ? -5.860 -3.977 14.145 1.00 86.56 102 LYS A CA 1
ATOM 845 C C . LYS A 1 102 ? -5.801 -2.515 14.595 1.00 86.56 102 LYS A C 1
ATOM 847 O O . LYS A 1 102 ? -6.804 -1.882 14.951 1.00 86.56 102 LYS A O 1
ATOM 852 N N . GLU A 1 103 ? -4.601 -1.953 14.584 1.00 87.12 103 GLU A N 1
ATOM 853 C CA . GLU A 1 103 ? -4.381 -0.566 14.956 1.00 87.12 103 GLU A CA 1
ATOM 854 C C . GLU A 1 103 ? -4.611 0.367 13.765 1.00 87.12 103 GLU A C 1
ATOM 856 O O . GLU A 1 103 ? -4.232 0.093 12.625 1.00 87.12 103 GLU A O 1
ATOM 861 N N . ALA A 1 104 ? -5.173 1.535 14.061 1.00 85.25 104 ALA A N 1
ATOM 862 C CA . ALA A 1 104 ? -5.396 2.605 13.094 1.00 85.25 104 ALA A CA 1
ATOM 863 C C . ALA A 1 104 ? -4.128 3.025 12.333 1.00 85.25 104 ALA A C 1
ATOM 865 O O . ALA A 1 104 ? -4.183 3.367 11.156 1.00 85.25 104 ALA A O 1
ATOM 866 N N . ILE A 1 105 ? -2.981 3.028 13.017 1.00 85.75 105 ILE A N 1
ATOM 867 C CA . ILE A 1 105 ? -1.713 3.509 12.463 1.00 85.75 105 ILE A CA 1
ATOM 868 C C . ILE A 1 105 ? -1.201 2.620 11.321 1.00 85.75 105 ILE A C 1
ATOM 870 O O . ILE A 1 105 ? -0.698 3.149 10.333 1.00 85.75 105 ILE A O 1
ATOM 874 N N . GLY A 1 106 ? -1.402 1.302 11.403 1.00 86.94 106 GLY A N 1
ATOM 875 C CA . GLY A 1 106 ? -1.097 0.374 10.314 1.00 86.94 106 GLY A CA 1
ATOM 876 C C . GLY A 1 106 ? -1.998 0.588 9.101 1.00 86.94 106 GLY A C 1
ATOM 877 O O . GLY A 1 106 ? -1.513 0.593 7.973 1.00 86.94 106 GLY A O 1
ATOM 878 N N . TRP A 1 107 ? -3.288 0.853 9.326 1.00 90.75 107 TRP A N 1
ATOM 879 C CA . TRP A 1 107 ? -4.220 1.169 8.241 1.00 90.75 107 TRP A CA 1
ATOM 880 C C . TRP A 1 107 ? -3.847 2.475 7.526 1.00 90.75 107 TRP A C 1
ATOM 882 O O . TRP A 1 107 ? -3.790 2.504 6.300 1.00 90.75 107 TRP A O 1
ATOM 892 N N . TYR A 1 108 ? -3.506 3.538 8.265 1.00 88.75 108 TYR A N 1
ATOM 893 C CA . TYR A 1 108 ? -3.040 4.787 7.649 1.00 88.75 108 TYR A CA 1
ATOM 894 C C . TYR A 1 108 ? -1.726 4.605 6.881 1.00 88.75 108 TYR A C 1
ATOM 896 O O . TYR A 1 108 ? -1.570 5.173 5.803 1.00 88.75 108 TYR A O 1
ATOM 904 N N . ALA A 1 109 ? -0.803 3.784 7.390 1.00 89.38 109 ALA A N 1
ATOM 905 C CA . ALA A 1 109 ? 0.415 3.444 6.664 1.00 89.38 109 ALA A CA 1
ATOM 906 C C . ALA A 1 109 ? 0.103 2.717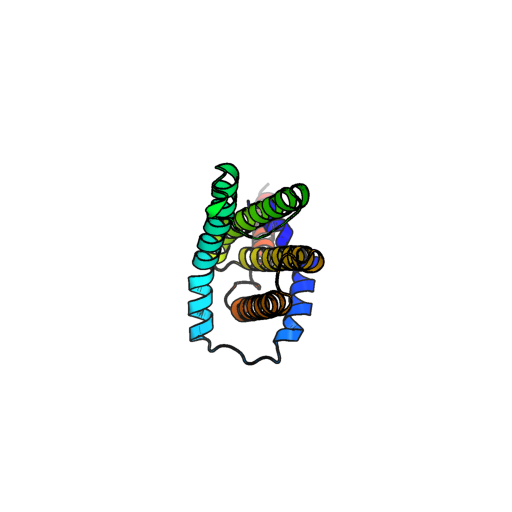 5.344 1.00 89.38 109 ALA A C 1
ATOM 908 O O . ALA A 1 109 ? 0.672 3.072 4.312 1.00 89.38 109 ALA A O 1
ATOM 909 N N . LEU A 1 110 ? -0.843 1.768 5.332 1.00 90.62 110 LEU A N 1
ATOM 910 C CA . LEU A 1 110 ? -1.311 1.141 4.089 1.00 90.62 110 LEU A CA 1
ATOM 911 C C . LEU A 1 110 ? -1.970 2.128 3.140 1.00 90.62 110 LEU A C 1
ATOM 913 O O . LEU A 1 110 ? -1.690 2.092 1.945 1.00 90.62 110 LEU A O 1
ATOM 917 N N . PHE A 1 111 ? -2.815 3.017 3.655 1.00 90.62 111 PHE A N 1
ATOM 918 C CA . PHE A 1 111 ? -3.466 4.047 2.855 1.00 90.62 111 PHE A CA 1
ATOM 919 C C . PHE A 1 111 ? -2.437 4.923 2.147 1.00 90.62 111 PHE A C 1
ATOM 921 O O . PHE A 1 111 ? -2.484 5.080 0.929 1.00 90.62 111 PHE A O 1
ATOM 928 N N . SER A 1 112 ? -1.439 5.416 2.878 1.00 89.56 112 SER A N 1
ATOM 929 C CA . SER A 1 112 ? -0.355 6.202 2.290 1.00 89.56 112 SER A CA 1
ATOM 930 C C . SER A 1 112 ? 0.501 5.397 1.312 1.00 89.56 112 SER A C 1
ATOM 932 O O . SER A 1 112 ? 0.882 5.922 0.269 1.00 89.56 112 SER A O 1
ATOM 934 N N . THR A 1 113 ? 0.766 4.122 1.602 1.00 90.75 113 THR A N 1
ATOM 935 C CA . THR A 1 113 ? 1.529 3.244 0.698 1.00 90.75 113 THR A CA 1
ATOM 936 C C . THR A 1 113 ? 0.763 2.967 -0.595 1.00 90.75 113 THR A C 1
ATOM 938 O O . THR A 1 113 ? 1.355 2.952 -1.670 1.00 90.75 113 THR A O 1
ATOM 941 N N . THR A 1 114 ? -0.562 2.829 -0.513 1.00 89.81 114 THR A N 1
ATOM 942 C CA . THR A 1 114 ? -1.444 2.658 -1.677 1.00 89.81 114 THR A CA 1
ATOM 943 C C . THR A 1 114 ? -1.390 3.892 -2.574 1.00 89.81 114 THR A C 1
ATOM 945 O O . THR A 1 114 ? -1.233 3.754 -3.781 1.00 89.81 114 THR A O 1
ATOM 948 N N . TRP A 1 115 ? -1.416 5.100 -2.001 1.00 88.50 115 TRP A N 1
ATOM 949 C CA . TRP A 1 115 ? -1.237 6.345 -2.760 1.00 88.50 115 TRP A CA 1
ATOM 950 C C . TRP A 1 115 ? 0.156 6.492 -3.372 1.00 88.50 115 TRP A C 1
ATOM 952 O O . TRP A 1 115 ? 0.284 6.947 -4.506 1.00 88.50 115 TRP A O 1
ATOM 962 N N . LEU A 1 116 ? 1.203 6.087 -2.655 1.00 90.25 116 LEU A N 1
ATOM 963 C CA . LEU A 1 116 ? 2.561 6.089 -3.194 1.00 90.25 116 LEU A CA 1
ATOM 964 C C . LEU A 1 116 ? 2.687 5.128 -4.387 1.00 90.25 116 LEU A C 1
ATOM 966 O O . LEU A 1 116 ? 3.254 5.488 -5.417 1.00 90.25 116 LEU A O 1
ATOM 970 N N . SER A 1 117 ? 2.107 3.931 -4.267 1.00 88.44 117 SER A N 1
ATOM 971 C CA . SER A 1 117 ? 2.027 2.951 -5.353 1.00 88.44 117 SER A CA 1
ATOM 972 C C . SER A 1 117 ? 1.197 3.477 -6.529 1.00 88.44 117 SER A C 1
ATO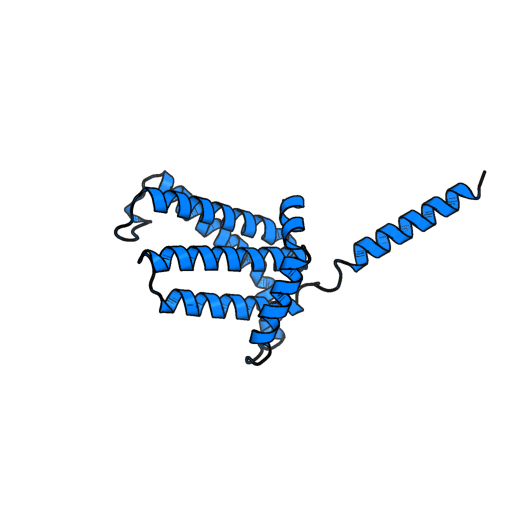M 974 O O . SER A 1 117 ? 1.617 3.340 -7.675 1.00 88.44 117 SER A O 1
ATOM 976 N N . ALA A 1 118 ? 0.085 4.166 -6.260 1.00 87.62 118 ALA A N 1
ATOM 977 C CA . ALA A 1 118 ? -0.724 4.843 -7.271 1.00 87.62 118 ALA A CA 1
ATOM 978 C C . ALA A 1 118 ? 0.099 5.845 -8.080 1.00 87.62 118 ALA A C 1
ATOM 980 O O . ALA A 1 118 ? 0.099 5.813 -9.307 1.00 87.62 118 ALA A O 1
ATOM 981 N N . LEU A 1 119 ? 0.826 6.720 -7.381 1.00 88.56 119 LEU A N 1
ATOM 982 C CA . LEU A 1 119 ? 1.640 7.758 -7.999 1.00 88.56 119 LEU A CA 1
ATOM 983 C C . LEU A 1 119 ? 2.758 7.148 -8.850 1.00 88.56 119 LEU A C 1
ATOM 985 O O . LEU A 1 119 ? 2.994 7.603 -9.967 1.00 88.56 119 LEU A O 1
ATOM 989 N N . LYS A 1 120 ? 3.395 6.079 -8.355 1.00 86.81 120 LYS A N 1
ATOM 990 C CA . LYS A 1 120 ? 4.367 5.295 -9.123 1.00 86.81 120 LYS A CA 1
ATOM 991 C C . LYS A 1 120 ? 3.739 4.716 -10.389 1.00 86.81 120 LYS A C 1
ATOM 993 O O . LYS A 1 120 ? 4.311 4.864 -11.462 1.00 86.81 120 LYS A O 1
ATOM 998 N N . HIS A 1 121 ? 2.566 4.094 -10.286 1.00 84.12 121 HIS A N 1
ATOM 999 C CA . HIS A 1 121 ? 1.874 3.537 -11.446 1.00 84.12 121 HIS A CA 1
ATOM 1000 C C . HIS A 1 121 ? 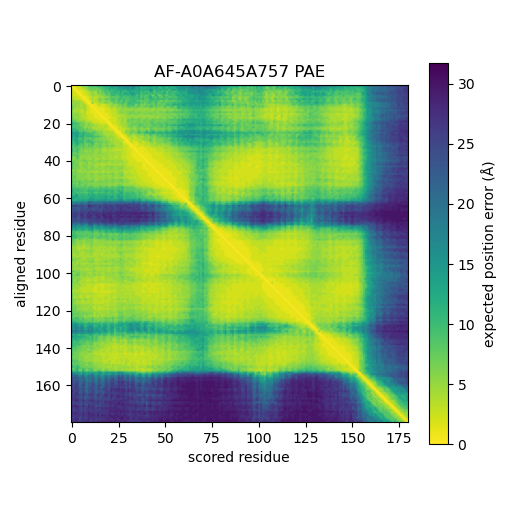1.504 4.612 -12.467 1.00 84.12 121 HIS A C 1
ATOM 1002 O O . HIS A 1 121 ? 1.744 4.409 -13.650 1.00 84.12 121 HIS A O 1
ATOM 1008 N N . LEU A 1 122 ? 1.008 5.773 -12.034 1.00 84.81 122 LEU A N 1
ATOM 1009 C CA . LEU A 1 122 ? 0.730 6.901 -12.929 1.00 84.81 122 LEU A CA 1
ATOM 1010 C C . LEU A 1 122 ? 2.000 7.402 -13.630 1.00 84.81 122 LEU A C 1
ATOM 1012 O O . LEU A 1 122 ? 1.973 7.672 -14.830 1.00 84.81 122 LEU A O 1
ATOM 1016 N N . PHE A 1 123 ? 3.117 7.475 -12.905 1.00 83.88 123 PHE A N 1
ATOM 1017 C CA . PHE A 1 123 ? 4.416 7.808 -13.485 1.00 83.88 123 PHE A CA 1
ATOM 1018 C C . PHE A 1 123 ? 4.863 6.757 -14.513 1.00 83.88 123 PHE A C 1
ATOM 1020 O O . PHE A 1 123 ? 5.261 7.099 -15.618 1.00 83.88 123 PHE A O 1
ATOM 1027 N N . GLU A 1 124 ? 4.732 5.465 -14.215 1.00 79.44 124 GLU A N 1
ATOM 1028 C CA . GLU A 1 124 ? 5.029 4.399 -15.177 1.00 79.44 124 GLU A CA 1
ATOM 1029 C C . GLU A 1 124 ? 4.110 4.446 -16.412 1.00 79.44 124 GLU A C 1
ATOM 1031 O O . GLU A 1 124 ? 4.559 4.186 -17.528 1.00 79.44 124 GLU A O 1
ATOM 1036 N N . MET A 1 125 ? 2.827 4.771 -16.229 1.00 80.25 125 MET A N 1
ATOM 1037 C CA . MET A 1 125 ? 1.834 4.885 -17.305 1.00 80.25 125 MET A CA 1
ATOM 1038 C C . MET A 1 125 ? 2.167 6.016 -18.272 1.00 80.25 125 MET A C 1
ATOM 1040 O O . MET A 1 125 ? 2.154 5.804 -19.484 1.00 80.25 125 MET A O 1
ATOM 1044 N N . ALA A 1 126 ? 2.498 7.200 -17.757 1.00 81.38 126 ALA A N 1
ATOM 1045 C CA . ALA A 1 126 ? 2.811 8.355 -18.596 1.00 81.38 126 ALA A CA 1
ATOM 1046 C C . ALA A 1 126 ? 4.084 8.147 -19.448 1.00 81.38 126 ALA A C 1
ATOM 1048 O O . ALA A 1 126 ? 4.266 8.815 -20.461 1.00 81.38 126 ALA A O 1
ATOM 1049 N N . TRP A 1 127 ? 4.916 7.165 -19.088 1.00 76.88 127 TRP A N 1
ATOM 1050 C CA . TRP A 1 127 ? 6.113 6.753 -19.821 1.00 76.88 127 TRP A CA 1
ATOM 1051 C C . TRP A 1 127 ? 5.879 5.488 -20.667 1.00 76.88 127 TRP A C 1
ATOM 1053 O O . TRP A 1 127 ? 6.826 4.905 -21.189 1.00 76.88 127 TRP A O 1
ATOM 1063 N N . GLY A 1 128 ? 4.625 5.043 -20.810 1.00 72.88 128 GLY A N 1
ATOM 1064 C CA . GLY A 1 128 ? 4.246 3.905 -21.651 1.00 72.88 128 GLY A CA 1
ATOM 1065 C C . GLY A 1 128 ? 4.647 2.538 -21.093 1.00 72.88 128 GLY A C 1
ATOM 1066 O O . GLY A 1 128 ? 4.665 1.556 -21.828 1.00 72.88 128 GLY A O 1
ATOM 1067 N N . LEU A 1 129 ? 4.975 2.446 -19.800 1.00 67.56 129 LEU A N 1
ATOM 1068 C CA . LEU A 1 129 ? 5.511 1.221 -19.201 1.00 67.56 129 LEU A CA 1
ATOM 1069 C C . LEU A 1 129 ? 4.418 0.247 -18.754 1.00 67.56 129 LEU A C 1
ATOM 1071 O O . LEU A 1 129 ? 4.720 -0.923 -18.516 1.00 67.56 129 LEU A O 1
ATOM 1075 N N . THR A 1 130 ? 3.182 0.715 -18.571 1.00 68.12 130 THR A N 1
ATOM 1076 C CA . THR A 1 130 ? 2.011 -0.089 -18.174 1.00 68.12 130 THR A CA 1
ATOM 1077 C C . THR A 1 130 ? 0.782 0.270 -19.008 1.00 68.12 130 THR A C 1
ATOM 1079 O O . THR A 1 130 ? 0.670 1.374 -19.537 1.00 68.12 130 THR A O 1
ATOM 1082 N N . GLY A 1 131 ? -0.167 -0.665 -19.105 1.00 70.88 131 GLY A N 1
ATOM 1083 C CA . GLY A 1 131 ? -1.477 -0.411 -19.703 1.00 70.88 131 GLY A CA 1
ATOM 1084 C C . GLY A 1 131 ? -2.360 0.460 -18.804 1.00 70.88 131 GLY A C 1
ATOM 1085 O O . GLY A 1 131 ? -2.445 0.234 -17.597 1.00 70.88 131 GLY A O 1
ATOM 1086 N N . TRP A 1 132 ? -3.058 1.423 -19.408 1.00 72.06 132 TRP A N 1
ATOM 1087 C CA . TRP A 1 132 ? -3.768 2.474 -18.677 1.00 72.06 132 TRP A CA 1
ATOM 1088 C C . TRP A 1 132 ? -4.994 1.961 -17.914 1.00 72.06 132 TRP A C 1
ATOM 1090 O O . TRP A 1 132 ? -5.222 2.324 -16.762 1.00 72.06 132 TRP A O 1
ATOM 1100 N N . PHE A 1 133 ? -5.762 1.066 -18.535 1.00 75.44 133 PHE A N 1
ATOM 1101 C CA . PHE A 1 133 ? -7.029 0.587 -17.980 1.00 75.44 133 PHE A CA 1
ATOM 1102 C C . PHE A 1 133 ? -6.853 -0.364 -16.793 1.00 75.44 133 PHE A C 1
ATOM 1104 O O . PHE A 1 133 ? -7.541 -0.223 -15.783 1.00 75.44 133 PHE A O 1
ATOM 1111 N N . ALA A 1 134 ? -5.910 -1.305 -16.878 1.00 73.69 134 ALA A N 1
ATOM 1112 C CA . ALA A 1 134 ? -5.692 -2.285 -15.815 1.00 73.69 134 ALA A CA 1
ATOM 1113 C C . ALA A 1 134 ? -5.186 -1.626 -14.518 1.00 7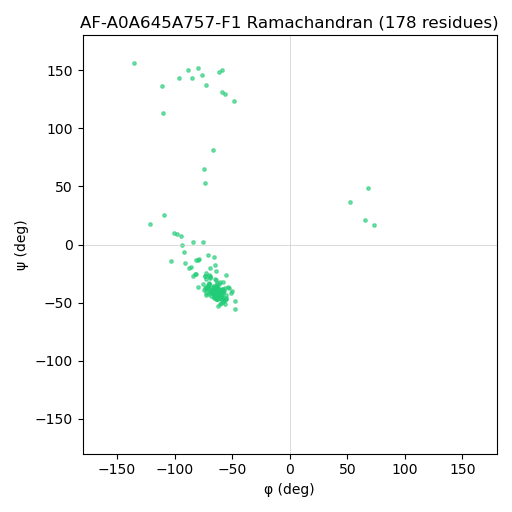3.69 134 ALA A C 1
ATOM 1115 O O . ALA A 1 134 ? -5.643 -1.976 -13.429 1.00 73.69 134 ALA A O 1
ATOM 1116 N N . GLY A 1 135 ? -4.289 -0.638 -14.633 1.00 72.12 135 GLY A N 1
ATOM 1117 C CA . GLY A 1 135 ? -3.735 0.078 -13.480 1.00 72.12 135 GLY A CA 1
ATOM 1118 C C . GLY A 1 135 ? -4.787 0.893 -12.726 1.00 72.12 135 GLY A C 1
ATOM 1119 O O . GLY A 1 135 ? -4.876 0.806 -11.502 1.00 72.12 135 GLY A O 1
ATOM 1120 N N . LEU A 1 136 ? -5.635 1.627 -13.453 1.00 79.19 136 LEU A N 1
ATOM 1121 C CA . LEU A 1 136 ? -6.705 2.432 -12.860 1.00 79.19 136 LEU A CA 1
ATOM 1122 C C . LEU A 1 136 ? -7.749 1.565 -12.149 1.00 79.19 136 LEU A C 1
ATOM 1124 O O . LEU A 1 136 ? -8.096 1.848 -11.006 1.00 79.19 136 LEU A O 1
ATOM 1128 N N . ILE A 1 137 ? -8.215 0.481 -12.773 1.00 82.62 137 ILE A N 1
ATOM 1129 C CA . ILE A 1 137 ? -9.208 -0.411 -12.150 1.00 82.62 137 ILE A CA 1
ATOM 1130 C C . ILE A 1 137 ? -8.635 -1.056 -10.883 1.00 82.62 137 ILE A C 1
ATOM 1132 O O . ILE A 1 137 ? -9.293 -1.057 -9.843 1.00 82.62 137 ILE A O 1
ATOM 1136 N N . SER A 1 138 ? -7.394 -1.551 -10.943 1.00 80.62 138 SER A N 1
ATOM 1137 C CA . SER A 1 138 ? -6.716 -2.128 -9.777 1.00 80.62 138 SER A CA 1
ATOM 1138 C C . SER A 1 138 ? -6.571 -1.113 -8.643 1.00 80.62 138 SER A C 1
ATOM 1140 O O . SER A 1 138 ? -6.749 -1.463 -7.477 1.00 80.62 138 SER A O 1
ATOM 1142 N N . LEU A 1 139 ? -6.279 0.148 -8.973 1.00 84.00 139 LEU A N 1
ATOM 1143 C CA . LEU A 1 139 ? -6.198 1.229 -7.999 1.00 84.00 139 LEU A CA 1
ATOM 1144 C C . LEU A 1 139 ? -7.545 1.466 -7.311 1.00 84.00 139 LEU A C 1
ATOM 1146 O O . LEU A 1 139 ? -7.615 1.468 -6.082 1.00 84.00 139 LEU A O 1
ATOM 1150 N N . PHE A 1 140 ? -8.605 1.663 -8.098 1.00 84.88 140 PHE A N 1
ATOM 1151 C CA . PHE A 1 140 ? -9.947 1.912 -7.573 1.00 84.88 140 PHE A CA 1
ATOM 1152 C C . PHE A 1 140 ? -10.420 0.758 -6.690 1.00 84.88 140 PHE A C 1
ATOM 1154 O O . PHE A 1 140 ? -10.920 0.999 -5.592 1.00 84.88 140 PHE A O 1
ATOM 1161 N N . LEU A 1 141 ? -10.196 -0.485 -7.122 1.00 85.88 141 LEU A N 1
ATOM 1162 C CA . LEU A 1 141 ? -10.544 -1.672 -6.348 1.00 85.88 141 LEU A CA 1
ATOM 1163 C C . LEU A 1 141 ? -9.749 -1.751 -5.037 1.00 85.88 141 LEU A C 1
ATOM 1165 O O . LEU A 1 141 ? -10.325 -2.017 -3.984 1.00 85.88 141 LEU A O 1
ATOM 1169 N N . SER A 1 142 ? -8.442 -1.478 -5.082 1.00 86.31 142 SER A N 1
ATOM 1170 C CA . SER A 1 142 ? -7.588 -1.471 -3.891 1.00 86.31 142 SER A CA 1
ATOM 1171 C C . SER A 1 142 ? -8.025 -0.407 -2.884 1.00 86.31 142 SER A C 1
ATOM 1173 O O . SER A 1 142 ? -8.080 -0.681 -1.687 1.00 86.31 142 SER A O 1
ATOM 1175 N N . LEU A 1 143 ? -8.346 0.803 -3.350 1.00 87.12 143 LEU A N 1
ATOM 1176 C CA . LEU A 1 143 ? -8.816 1.896 -2.496 1.00 87.12 143 LEU A CA 1
ATOM 1177 C C . LEU A 1 143 ? -10.193 1.596 -1.898 1.00 87.12 143 LEU A C 1
ATOM 1179 O O . LEU A 1 143 ? -10.395 1.826 -0.705 1.00 87.12 143 LEU A O 1
ATOM 1183 N N . TYR A 1 144 ? -11.102 1.034 -2.695 1.00 88.06 144 TYR A N 1
ATOM 1184 C CA . TYR A 1 144 ? -12.418 0.606 -2.231 1.00 88.06 144 TYR A CA 1
ATOM 1185 C C . TYR A 1 144 ? -12.305 -0.458 -1.131 1.00 88.06 144 TYR A C 1
ATOM 1187 O O . TYR A 1 144 ? -12.854 -0.274 -0.046 1.00 88.06 144 TYR A O 1
ATOM 1195 N N . LEU A 1 145 ? -11.535 -1.529 -1.358 1.00 87.75 145 LEU A N 1
ATOM 1196 C CA . LEU A 1 145 ? -11.327 -2.574 -0.352 1.00 87.75 145 LEU A CA 1
ATOM 1197 C C . LEU A 1 145 ? -10.684 -2.009 0.916 1.00 87.75 145 LEU A C 1
ATOM 1199 O O . LEU A 1 145 ? -11.091 -2.348 2.024 1.00 87.75 145 LEU A O 1
ATOM 1203 N N . LEU A 1 146 ? -9.705 -1.116 0.774 1.00 88.38 146 LEU A N 1
ATOM 1204 C CA . LEU A 1 146 ? -9.049 -0.507 1.921 1.00 88.38 146 LEU A CA 1
ATOM 1205 C C . LEU A 1 146 ? -10.018 0.350 2.751 1.00 88.38 146 LEU A C 1
ATOM 1207 O O . LEU A 1 146 ? -9.965 0.299 3.983 1.00 88.38 146 LEU A O 1
ATOM 1211 N N . TYR A 1 147 ? -10.908 1.099 2.093 1.00 88.31 147 TYR A N 1
ATOM 1212 C CA . TYR A 1 14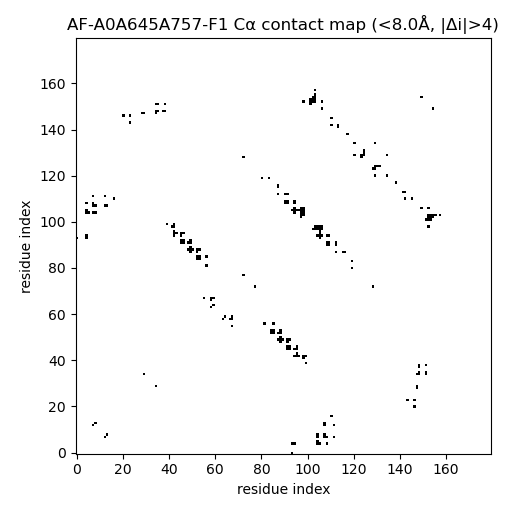7 ? -11.964 1.867 2.754 1.00 88.31 147 TYR A CA 1
ATOM 1213 C C . TYR A 1 147 ? -12.985 0.960 3.443 1.00 88.31 147 TYR A C 1
ATOM 1215 O O . TYR A 1 147 ? -13.332 1.181 4.599 1.00 88.31 147 TYR A O 1
ATOM 1223 N N . GLU A 1 148 ? -13.416 -0.107 2.783 1.00 86.75 148 GLU A N 1
ATOM 1224 C CA . GLU A 1 148 ? -14.400 -1.038 3.332 1.00 86.75 148 GLU A CA 1
ATOM 1225 C C . GLU A 1 148 ? -13.874 -1.753 4.590 1.00 86.75 148 GLU A C 1
ATOM 1227 O O . GLU A 1 148 ? -14.617 -2.009 5.538 1.00 86.75 148 GLU A O 1
ATOM 1232 N N . LEU A 1 149 ? -12.567 -2.022 4.645 1.00 87.38 149 LEU A N 1
ATOM 1233 C CA . LEU A 1 149 ? -11.912 -2.613 5.812 1.00 87.38 149 LEU A CA 1
ATOM 1234 C C . LEU A 1 149 ? -11.618 -1.601 6.919 1.00 87.38 149 LEU A C 1
ATOM 1236 O O . LEU A 1 149 ? -11.332 -2.013 8.042 1.00 87.38 149 LEU A O 1
ATOM 1240 N N . GLN A 1 150 ? -11.716 -0.298 6.641 1.00 85.12 150 GLN A N 1
ATOM 1241 C CA . GLN A 1 150 ? -11.416 0.774 7.588 1.00 85.12 150 GLN A CA 1
ATOM 1242 C C . GLN A 1 150 ? -12.146 0.567 8.926 1.00 85.12 150 GLN A C 1
ATOM 1244 O O . GLN A 1 150 ? -11.546 0.721 9.985 1.00 85.12 150 GLN A O 1
ATOM 1249 N N . THR A 1 151 ? -13.413 0.145 8.902 1.00 82.19 151 THR A N 1
ATOM 1250 C CA . THR A 1 151 ? -14.239 -0.044 10.107 1.00 82.19 151 THR A CA 1
ATOM 1251 C C . THR A 1 151 ? -13.743 -1.135 11.058 1.00 82.19 151 THR A C 1
ATOM 1253 O O . THR A 1 151 ? -14.074 -1.099 12.240 1.00 82.19 151 THR A O 1
ATOM 1256 N N . GLU A 1 152 ? -12.963 -2.100 10.565 1.00 85.50 152 GLU A N 1
ATOM 1257 C CA . GLU A 1 152 ? -12.391 -3.186 11.376 1.00 85.50 152 GLU A CA 1
ATOM 1258 C C . GLU A 1 152 ? -11.120 -2.747 12.126 1.00 85.50 152 GLU A C 1
ATOM 1260 O O . GLU A 1 152 ? -10.663 -3.428 13.047 1.00 85.50 152 GLU A O 1
ATOM 1265 N N . PHE A 1 153 ? -10.552 -1.592 11.762 1.00 81.06 153 PHE A N 1
ATOM 1266 C CA . PHE A 1 153 ? -9.398 -1.002 12.430 1.00 81.06 153 PHE A CA 1
ATOM 1267 C C . PHE A 1 153 ? -9.843 0.045 13.453 1.00 81.06 153 PHE A C 1
ATOM 1269 O O . PHE A 1 153 ? -10.780 0.815 13.251 1.00 81.06 153 PHE A O 1
ATOM 1276 N N . SER A 1 154 ? -9.135 0.102 14.580 1.00 68.56 154 SER A N 1
ATOM 1277 C CA . SER A 1 154 ? -9.465 0.927 15.753 1.00 68.56 154 SER A CA 1
ATOM 1278 C C . SER A 1 154 ? -9.206 2.438 15.570 1.00 68.56 154 SER A C 1
ATOM 1280 O O . SER A 1 154 ? -8.551 3.090 16.386 1.00 68.56 154 SER A O 1
ATOM 1282 N N . LEU A 1 155 ? -9.743 3.038 14.507 1.00 63.59 155 LEU A N 1
ATOM 1283 C CA . LEU A 1 155 ? -9.524 4.438 14.108 1.00 63.59 155 LEU A CA 1
ATOM 1284 C C . LEU A 1 155 ? -10.086 5.474 15.091 1.00 63.59 155 LEU A C 1
ATOM 1286 O O . LEU A 1 155 ? -9.736 6.648 14.998 1.00 63.59 155 LEU A O 1
ATOM 1290 N N . GLY A 1 156 ? -10.893 5.042 16.065 1.00 46.59 156 GLY A N 1
ATOM 1291 C CA . GLY A 1 156 ? -11.408 5.876 17.155 1.00 46.59 156 GLY A CA 1
ATOM 1292 C C . GLY A 1 156 ? -10.553 5.910 18.434 1.00 46.59 156 GLY A C 1
ATOM 1293 O O . GLY A 1 156 ? -10.728 6.818 19.246 1.00 46.59 156 GLY A O 1
ATOM 1294 N N . ASN A 1 157 ? -9.609 4.978 18.638 1.00 46.09 157 ASN A N 1
ATOM 1295 C CA . ASN A 1 157 ? -8.988 4.772 19.962 1.00 46.09 157 ASN A CA 1
ATOM 1296 C C . ASN A 1 157 ? -7.576 5.361 20.127 1.00 46.09 157 ASN A C 1
AT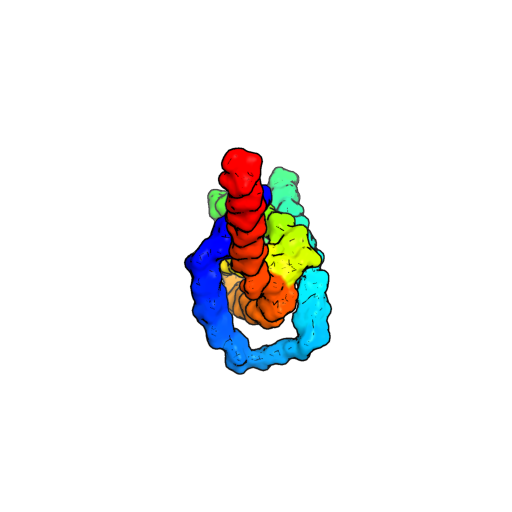OM 1298 O O . ASN A 1 157 ? -7.112 5.532 21.256 1.00 46.09 157 ASN A O 1
ATOM 1302 N N . THR A 1 158 ? -6.895 5.748 19.047 1.00 44.47 158 THR A N 1
ATOM 1303 C CA . THR A 1 158 ? -5.532 6.317 19.112 1.00 44.47 158 THR A CA 1
ATOM 1304 C C . THR A 1 158 ? -5.472 7.710 19.752 1.00 44.47 158 THR A C 1
ATOM 1306 O O . THR A 1 158 ? -4.433 8.107 20.280 1.00 44.47 158 THR A O 1
ATOM 1309 N N . VAL A 1 159 ? -6.587 8.447 19.802 1.00 43.06 159 VAL A N 1
ATOM 1310 C CA . VAL A 1 159 ? -6.672 9.728 20.536 1.00 43.06 159 VAL A CA 1
ATOM 1311 C C . VAL A 1 159 ? -6.967 9.511 22.030 1.00 43.06 159 VAL A C 1
ATOM 1313 O O . VAL A 1 159 ? -6.556 10.315 22.876 1.00 43.06 159 VAL A O 1
ATOM 1316 N N . ALA A 1 160 ? -7.632 8.408 22.386 1.00 37.97 160 ALA A N 1
ATOM 1317 C CA . ALA A 1 160 ? -8.063 8.132 23.754 1.00 37.97 160 ALA A CA 1
ATOM 1318 C C . ALA A 1 160 ? -6.897 7.735 24.673 1.00 37.97 160 ALA A C 1
ATOM 1320 O O . ALA A 1 160 ? -6.852 8.195 25.817 1.00 37.97 160 ALA A O 1
ATOM 1321 N N . THR A 1 161 ? -5.913 6.979 24.175 1.00 40.38 161 THR A N 1
ATOM 1322 C CA . THR A 1 161 ? -4.743 6.523 24.952 1.00 40.38 161 THR A CA 1
ATOM 1323 C C . THR A 1 161 ? -3.770 7.653 25.301 1.00 40.38 161 THR A C 1
ATOM 1325 O O . THR A 1 161 ? -3.237 7.682 26.411 1.00 40.38 161 THR A O 1
ATOM 1328 N N . ARG A 1 162 ? -3.605 8.674 24.443 1.00 40.44 162 ARG A N 1
ATOM 1329 C CA . ARG A 1 162 ? -2.815 9.875 24.798 1.00 40.44 162 ARG A CA 1
ATOM 1330 C C . ARG A 1 162 ? -3.513 10.763 25.831 1.00 40.44 162 ARG A C 1
ATOM 1332 O O . ARG A 1 162 ? -2.843 11.335 26.693 1.00 40.44 162 ARG A O 1
ATOM 1339 N N . LYS A 1 163 ? -4.847 10.883 25.784 1.00 36.19 163 LYS A N 1
ATOM 1340 C CA . LYS A 1 163 ? -5.610 11.675 26.768 1.00 36.19 163 LYS A CA 1
ATOM 1341 C C . LYS A 1 163 ? -5.680 10.994 28.138 1.00 36.19 163 LYS A C 1
ATOM 1343 O O . LYS A 1 163 ? -5.545 11.687 29.146 1.00 36.19 163 LYS A O 1
ATOM 1348 N N . THR A 1 164 ? -5.829 9.671 28.196 1.00 43.00 164 THR A N 1
ATOM 1349 C CA . THR A 1 164 ? -5.828 8.927 29.470 1.00 43.00 164 THR A CA 1
ATOM 1350 C C . THR A 1 164 ? -4.442 8.889 30.110 1.00 43.00 164 THR A C 1
ATOM 1352 O O . THR A 1 164 ? -4.348 9.212 31.292 1.00 43.00 164 THR A O 1
ATOM 1355 N N . ALA A 1 165 ? -3.366 8.664 29.344 1.00 43.50 165 ALA A N 1
ATOM 1356 C CA . ALA A 1 165 ? -1.991 8.701 29.863 1.00 43.50 165 ALA A CA 1
ATOM 1357 C C . ALA A 1 165 ? -1.579 10.088 30.403 1.00 43.50 165 ALA A C 1
ATOM 1359 O O . ALA A 1 165 ? -0.909 10.199 31.430 1.00 43.50 165 ALA A O 1
ATOM 1360 N N . LYS A 1 166 ? -2.030 11.180 29.765 1.00 41.22 166 LYS A N 1
ATOM 1361 C CA . LYS A 1 166 ? -1.763 12.548 30.248 1.00 41.22 166 LYS A CA 1
ATOM 1362 C C . LYS A 1 166 ? -2.589 12.903 31.494 1.00 41.22 166 LYS A C 1
ATOM 1364 O O . LYS A 1 166 ? -2.150 13.723 32.302 1.00 41.22 166 LYS A O 1
ATOM 1369 N N . LYS A 1 167 ? -3.769 12.293 31.678 1.00 43.97 167 LYS A N 1
ATOM 1370 C CA . LYS A 1 167 ? -4.644 12.512 32.846 1.00 43.97 167 LYS A CA 1
ATOM 1371 C C . LYS A 1 167 ? -4.167 11.727 34.077 1.00 43.97 167 LYS A C 1
ATOM 1373 O O . LYS A 1 167 ? -4.202 12.278 35.176 1.00 43.97 167 LYS A O 1
ATOM 1378 N N . THR A 1 168 ? -3.647 10.510 33.902 1.00 49.53 168 THR A N 1
ATOM 1379 C CA . THR A 1 168 ? -3.047 9.713 34.988 1.00 49.53 168 THR A CA 1
ATOM 1380 C C . THR A 1 168 ? -1.704 10.276 35.464 1.00 49.53 168 THR A C 1
ATOM 1382 O O . THR A 1 168 ? -1.473 10.328 36.671 1.00 49.53 168 THR A O 1
ATOM 1385 N N . LEU A 1 169 ? -0.865 10.830 34.576 1.00 53.56 169 LEU A N 1
ATOM 1386 C CA . LEU A 1 169 ? 0.359 11.529 35.005 1.00 53.56 169 LEU A CA 1
ATOM 1387 C C . LEU A 1 169 ? 0.060 12.807 35.814 1.00 53.56 169 LEU A C 1
ATOM 1389 O O . LEU A 1 169 ? 0.719 13.078 36.819 1.00 53.56 169 LEU A O 1
ATOM 1393 N N . LYS A 1 170 ? -0.965 13.583 35.424 1.00 52.66 170 LYS A N 1
ATOM 1394 C CA . LYS A 1 170 ? -1.353 14.813 36.143 1.00 52.66 170 LYS A CA 1
ATOM 1395 C C . LYS A 1 170 ? -1.975 14.535 37.519 1.00 52.66 170 LYS A C 1
ATOM 1397 O O . LYS A 1 170 ? -1.758 15.328 38.435 1.00 52.66 170 LYS A O 1
ATOM 1402 N N . SER A 1 171 ? -2.721 13.437 37.696 1.00 53.22 171 SER A N 1
ATOM 1403 C CA . SER A 1 171 ? -3.270 13.076 39.017 1.00 53.22 171 SER A CA 1
ATOM 1404 C C . SER A 1 171 ? -2.201 12.499 39.956 1.00 53.22 171 SER A C 1
ATOM 1406 O O . SER A 1 171 ? -2.218 12.798 41.151 1.00 53.22 171 SER A O 1
ATOM 1408 N N . SER A 1 172 ? -1.222 11.763 39.418 1.00 52.72 172 SER A N 1
ATOM 1409 C CA . SER A 1 172 ? -0.103 11.220 40.197 1.00 52.72 172 SER A CA 1
ATOM 1410 C C . SER A 1 172 ? 0.883 12.306 40.655 1.00 52.72 172 SER A C 1
ATOM 1412 O O . SER A 1 172 ? 1.390 12.241 41.774 1.00 52.72 172 SER A O 1
ATOM 1414 N N . GLY A 1 173 ? 1.108 13.351 39.846 1.00 51.53 173 GLY A N 1
ATOM 1415 C CA . GLY A 1 173 ? 1.921 14.513 40.236 1.00 51.53 173 GLY A CA 1
ATOM 1416 C C . GLY A 1 173 ? 1.273 15.380 41.323 1.00 51.53 173 GLY A C 1
ATOM 1417 O O . GLY A 1 173 ? 1.943 15.804 42.262 1.00 51.53 173 GLY A O 1
ATOM 1418 N N . LYS A 1 174 ? -0.054 15.580 41.271 1.00 50.03 174 LYS A N 1
ATOM 1419 C CA . LYS A 1 174 ? -0.784 16.347 42.300 1.00 50.03 174 LYS A CA 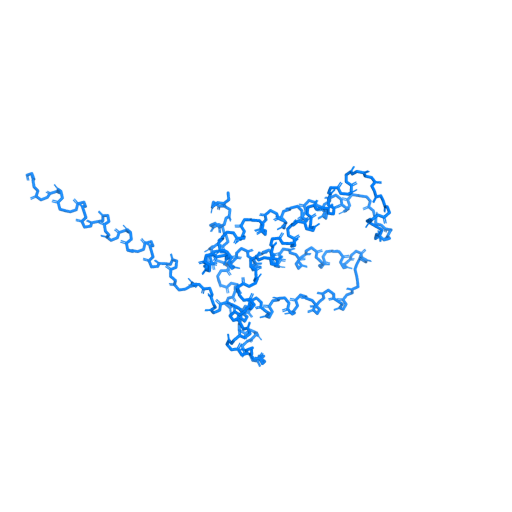1
ATOM 1420 C C . LYS A 1 174 ? -0.858 15.645 43.660 1.00 50.03 174 LYS A C 1
ATOM 1422 O O . LYS A 1 174 ? -0.909 16.327 44.677 1.00 50.03 174 LYS A O 1
ATOM 1427 N N . ARG A 1 175 ? -0.839 14.306 43.709 1.00 50.69 175 ARG A N 1
ATOM 1428 C CA . ARG A 1 175 ? -0.839 13.560 44.985 1.00 50.69 175 ARG A CA 1
ATOM 1429 C C . ARG A 1 175 ? 0.500 13.619 45.728 1.00 50.69 175 ARG A C 1
ATOM 1431 O O . ARG A 1 175 ? 0.489 13.551 46.951 1.00 50.69 175 ARG A O 1
ATOM 1438 N N . LYS A 1 176 ? 1.631 13.792 45.031 1.00 49.66 176 LYS A N 1
ATOM 1439 C CA . LYS A 1 176 ? 2.952 13.941 45.674 1.00 49.66 176 LYS A CA 1
ATOM 1440 C C . LYS A 1 176 ? 3.241 15.361 46.178 1.00 49.66 176 LYS A C 1
ATOM 1442 O O . LYS A 1 176 ? 3.990 15.506 47.132 1.00 49.66 176 LYS A O 1
ATOM 1447 N N . ALA A 1 177 ? 2.614 16.387 45.599 1.00 52.34 177 ALA A N 1
ATOM 1448 C CA . ALA A 1 177 ? 2.781 17.779 46.034 1.00 52.34 177 ALA A CA 1
ATOM 1449 C C . ALA A 1 177 ? 1.975 18.152 47.296 1.00 52.34 177 ALA A C 1
ATOM 1451 O O . ALA A 1 177 ? 2.211 19.202 47.872 1.00 52.34 177 ALA A O 1
ATOM 1452 N N . LYS A 1 178 ? 1.029 17.308 47.734 1.00 47.38 178 LYS A N 1
ATOM 1453 C CA . LYS A 1 178 ? 0.171 17.552 48.912 1.00 47.38 178 LYS A CA 1
ATOM 1454 C C . LYS A 1 178 ? 0.655 16.850 50.195 1.00 47.38 178 LYS A C 1
ATOM 1456 O O . LYS A 1 178 ? -0.097 16.779 51.159 1.00 47.38 178 LYS A O 1
ATOM 1461 N N . LYS A 1 179 ? 1.857 16.261 50.168 1.00 49.38 179 LYS A N 1
ATOM 1462 C CA . LYS A 1 179 ? 2.456 15.457 51.254 1.00 49.38 179 LYS A CA 1
ATOM 1463 C C . LYS A 1 179 ? 3.800 16.013 51.766 1.00 49.38 179 LYS A C 1
ATOM 1465 O O . LYS A 1 179 ? 4.553 15.270 52.386 1.00 49.38 179 LYS A O 1
ATOM 1470 N N . LYS A 1 180 ? 4.109 17.279 51.485 1.00 41.78 180 LYS A N 1
ATOM 1471 C CA . LYS A 1 180 ? 5.208 18.013 52.120 1.00 41.78 180 LYS A CA 1
ATOM 1472 C C . LYS A 1 180 ? 4.634 19.177 52.901 1.00 41.78 180 LYS A C 1
ATOM 1474 O O . LYS A 1 180 ? 3.675 19.776 52.366 1.00 41.78 180 LYS A O 1
#

Sequence (180 aa):
MQKLLAFFTQKSIQDLSKQFGSFFRELPHLPKSARKVLADLLPYFVFVFAIIFLSTFAFALLGLKHFVFRWGVFEPFRLLSWGIDILIALLFLAAFESLRRKEAIGWYALFSTTWLSALKHLFEMAWGLTGWFAGLISLFLSLYLLYELQTEFSLGNTVATRKTAKKTLKSSGKRKAKKK

Solvent-accessible surface area (backbone atoms only — not comparable to full-atom values): 9983 Å² total; per-residue (Å²): 102,71,75,64,43,54,59,41,64,37,68,68,52,53,52,50,52,53,63,54,45,61,73,55,67,81,50,90,77,76,55,70,68,58,38,51,52,49,51,70,45,42,28,56,52,35,41,52,49,19,50,50,41,47,47,56,52,53,42,56,75,70,62,46,60,83,83,64,75,67,85,91,69,66,69,73,60,51,55,55,53,50,54,50,38,48,51,47,20,55,48,27,54,56,20,25,66,33,32,70,70,35,33,35,52,16,52,34,34,47,52,54,46,51,52,51,52,48,52,51,49,52,54,37,34,80,70,68,73,48,65,68,66,64,54,52,53,53,48,53,50,51,52,47,54,53,54,66,36,46,80,76,27,44,72,79,50,75,65,51,57,59,54,52,55,56,50,53,52,53,54,57,54,56,61,61,68,73,75,114